Protein AF-A0A812VID6-F1 (afdb_monomer_lite)

InterPro domains:
  IPR003421 Opine dehydrogenase [PF02317] (109-225)
  IPR008927 6-phosphogluconate dehydrogenase-like, C-terminal domain superfamily [SSF48179] (113-225)
  IPR013328 6-phosphogluconate dehydrogenase, domain 2 [G3DSA:1.10.1040.10] (119-240)
  IPR051729 Opine/Lysopine Dehydrogenase [PTHR38015] (5-231)

Foldseek 3Di:
DDDLLRVLLVCLVPDQQQPDEEEDAADEAPSVVSQCVRNNQQGWYKHKLHHQFDKDDPDPPPDIDGPAGDQAIEMETDNDDPVCCVPPVQVVQDPPVPVHHRHHYHYQQHCLCRHLVLPPVQLVCLQVCVLCVPPPLDADAPVSDGDFASQAQQDVSSQVSSQVVQVVSLVVLVVCCVVPVRPSSVVHDGPLVVLCVRQVVQQPDSPTSSSSRNSRPVRGPHTQQWDQDPRHIDHDQPPSPRDDDDDD

Radius of gyration: 19.82 Å; chains: 1; bounding box: 51×41×46 Å

Sequence (248 aa):
MLSPQEVFENLRPYLDPQKTCIGTIFAQGLVHLLAQRTFGPSVRFFALRNIPWLCRVVKVGVESEIVGAKSSIGVMTMNITEEWVKRELEPLFLVKKMGKHEPVIELLPDFCPIVFNPANQIIHPARYWAMFRNWNGQPLSKDLEPPEWLYRDMDETAGQVLEVLDEELQHLKNAYFQATGAQGCDHVIPLASRLLEQYGDQIADKSTMAKMVGTNKAYSMARTPVLRSPQGAALLKCDLCGAVAVDL

Secondary structure (DSSP, 8-state):
---HHHHHHHHGGG--TTTSEEEEES--TTHHHHHHHHH-TT-EEEEESS-SEEEEEEETTTEEEEEEE-SEEEEEEES--HHHIIIIIGGGG--TTTSS--PEEEE-SSSHHHHT-TTHHHHHHHHHHHHHTT--SSPBPGGGPPPSBSSTT--HHHHHHHHHHHHHHHHHHHHHHHHH--GGGGG---HHHHHHHHHGGGBS--SSHHHHHHTBGGGTTPBP-EEEETTEEEE--BTTTTB-----

Organism: Symbiodinium pilosum (NCBI:txid2952)

pLDDT: mean 86.67, std 14.63, range [23.27, 98.19]

Structure (mmCIF, N/CA/C/O backbone):
data_AF-A0A812VID6-F1
#
_entry.id   AF-A0A812VID6-F1
#
loop_
_atom_site.group_PDB
_atom_site.id
_atom_site.type_symbol
_atom_site.label_atom_id
_atom_site.label_alt_id
_atom_site.label_comp_id
_atom_site.label_asym_id
_atom_site.label_entity_id
_atom_site.label_seq_id
_atom_site.pdbx_PDB_ins_code
_atom_site.Cartn_x
_atom_site.Cartn_y
_atom_site.Cartn_z
_atom_site.occupancy
_atom_site.B_iso_or_equiv
_atom_site.auth_seq_id
_atom_site.auth_comp_id
_atom_site.auth_asym_id
_atom_site.auth_atom_id
_atom_site.pdbx_PDB_model_num
ATOM 1 N N . MET A 1 1 ? 7.785 -16.840 6.674 1.00 60.53 1 MET A N 1
ATOM 2 C CA . MET A 1 1 ? 6.979 -15.699 7.152 1.00 60.53 1 MET A CA 1
ATOM 3 C C . MET A 1 1 ? 5.532 -16.154 7.155 1.00 60.53 1 MET A C 1
ATOM 5 O O . MET A 1 1 ? 5.149 -16.795 6.184 1.00 60.53 1 MET A O 1
ATOM 9 N N . LEU A 1 2 ? 4.796 -15.913 8.240 1.00 78.88 2 LEU A N 1
ATOM 10 C CA . LEU A 1 2 ? 3.369 -16.237 8.321 1.00 78.88 2 LEU A CA 1
ATOM 11 C C . LEU A 1 2 ? 2.567 -15.234 7.482 1.00 78.88 2 LEU A C 1
ATOM 13 O O . LEU A 1 2 ? 2.906 -14.049 7.444 1.00 78.88 2 LEU A O 1
ATOM 17 N N . SER A 1 3 ? 1.513 -15.700 6.826 1.00 86.44 3 SER A N 1
ATOM 18 C CA . SER A 1 3 ? 0.508 -14.858 6.180 1.00 86.44 3 SER A CA 1
ATOM 19 C C . SER A 1 3 ? -0.284 -14.047 7.219 1.00 86.44 3 SER A C 1
ATOM 21 O O . SER A 1 3 ? -0.369 -14.448 8.383 1.00 86.44 3 SER A O 1
ATOM 23 N N . PRO A 1 4 ? -0.929 -12.927 6.829 1.00 88.44 4 PRO A N 1
ATOM 24 C CA . PRO A 1 4 ? -1.813 -12.190 7.733 1.00 88.44 4 PRO A CA 1
ATOM 25 C C . PRO A 1 4 ? -2.908 -13.062 8.364 1.00 88.44 4 PRO A C 1
ATOM 27 O O . PRO A 1 4 ? -3.250 -12.859 9.526 1.00 88.44 4 PRO A O 1
ATOM 30 N N . GLN A 1 5 ? -3.423 -14.052 7.624 1.00 91.81 5 GLN A N 1
ATOM 31 C CA . GLN A 1 5 ? -4.418 -14.999 8.129 1.00 91.81 5 GLN A CA 1
ATOM 32 C C . GLN A 1 5 ? -3.847 -15.855 9.259 1.00 91.81 5 GLN A C 1
ATOM 34 O O . GLN A 1 5 ? -4.415 -15.862 10.347 1.00 91.81 5 GLN A O 1
ATOM 39 N N . GLU A 1 6 ? -2.699 -16.496 9.037 1.00 94.94 6 GLU A N 1
ATOM 40 C CA . GLU A 1 6 ? -2.048 -17.324 10.060 1.00 94.94 6 GLU A CA 1
ATOM 41 C C . GLU A 1 6 ? -1.679 -16.498 11.299 1.00 94.94 6 GLU A C 1
ATOM 43 O O . GLU A 1 6 ? -1.833 -16.961 12.427 1.00 94.94 6 GLU A O 1
ATOM 48 N N . VAL A 1 7 ? -1.224 -15.251 11.119 1.00 94.75 7 VAL A N 1
ATOM 49 C CA . VAL A 1 7 ? -0.950 -14.347 12.248 1.00 94.75 7 VAL A CA 1
ATOM 50 C C . VAL A 1 7 ? -2.227 -14.069 13.042 1.00 94.75 7 VAL A C 1
ATOM 52 O O . VAL A 1 7 ? -2.213 -14.173 14.267 1.00 94.75 7 VAL A O 1
ATOM 55 N N . PHE A 1 8 ? -3.335 -13.733 12.379 1.00 95.12 8 PHE A N 1
ATOM 56 C CA . PHE A 1 8 ? -4.594 -13.438 13.065 1.00 95.12 8 PHE A CA 1
ATOM 57 C C . PHE A 1 8 ? -5.165 -14.666 13.778 1.00 95.12 8 PHE A C 1
ATOM 59 O O . PHE A 1 8 ? -5.595 -14.558 14.927 1.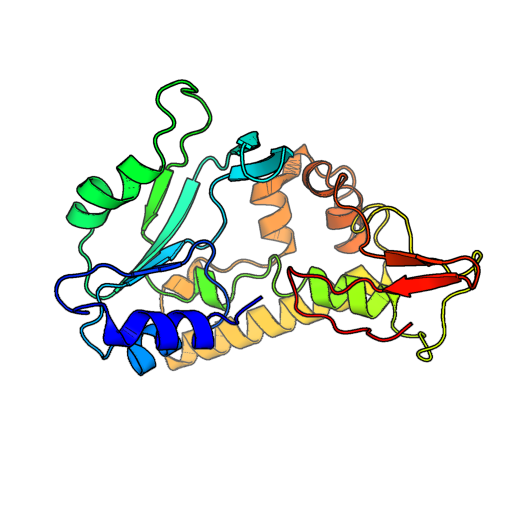00 95.12 8 PHE A O 1
ATOM 66 N N . GLU A 1 9 ? -5.133 -15.831 13.133 1.00 95.56 9 GLU A N 1
ATOM 67 C CA . GLU A 1 9 ? -5.576 -17.100 13.716 1.00 95.56 9 GLU A CA 1
ATOM 68 C C . GLU A 1 9 ? -4.727 -17.488 14.931 1.00 95.56 9 GLU A C 1
ATOM 70 O O . GLU A 1 9 ? -5.281 -17.901 15.946 1.00 95.56 9 GLU A O 1
ATOM 75 N N . ASN A 1 10 ? -3.411 -17.256 14.885 1.00 96.50 10 ASN A N 1
ATOM 76 C CA . ASN A 1 10 ? -2.520 -17.492 16.023 1.00 96.50 10 ASN A CA 1
ATOM 77 C C . ASN A 1 10 ? -2.738 -16.501 17.174 1.00 96.50 10 ASN A C 1
ATOM 79 O O . ASN A 1 10 ? -2.562 -16.866 18.332 1.00 96.50 10 ASN A O 1
ATOM 83 N N . LEU A 1 11 ? -3.125 -15.253 16.891 1.00 95.19 11 LEU A N 1
ATOM 84 C CA . LEU A 1 11 ? -3.448 -14.264 17.927 1.00 95.19 11 LEU A CA 1
ATOM 85 C C . LEU A 1 11 ? -4.810 -14.530 18.582 1.00 95.19 11 LEU A C 1
ATOM 87 O O . LEU A 1 11 ? -4.999 -14.242 19.766 1.00 95.19 11 LEU A O 1
ATOM 91 N N . ARG A 1 12 ? -5.770 -15.071 17.826 1.00 95.00 12 ARG A N 1
ATOM 92 C CA . ARG A 1 12 ? -7.178 -15.200 18.227 1.00 95.00 12 ARG A CA 1
ATOM 93 C C . ARG A 1 12 ? -7.426 -15.862 19.591 1.00 95.00 12 ARG A C 1
ATOM 95 O O . ARG A 1 12 ? -8.311 -15.356 20.290 1.00 95.00 12 ARG A O 1
ATOM 102 N N . PRO A 1 13 ? -6.723 -16.935 20.002 1.00 96.31 13 PRO A N 1
ATOM 103 C CA . PRO A 1 13 ? -6.955 -17.581 21.295 1.00 96.31 13 PRO A CA 1
ATOM 104 C C . PRO A 1 13 ? -6.537 -16.730 22.500 1.00 96.31 13 PRO A C 1
ATOM 106 O O . PRO A 1 13 ? -6.980 -17.002 23.612 1.00 96.31 13 PRO A O 1
ATOM 109 N N . TYR A 1 14 ? -5.691 -15.717 22.296 1.00 95.94 14 TYR A N 1
ATOM 110 C CA . TYR A 1 14 ? -5.041 -14.965 23.375 1.00 95.94 14 TYR A CA 1
ATOM 111 C C . TYR A 1 14 ? -5.629 -13.571 23.606 1.00 95.94 14 TYR A C 1
ATOM 113 O O . TYR A 1 14 ? -5.221 -12.886 24.543 1.00 95.94 14 TYR A O 1
ATOM 121 N N . LEU A 1 15 ? -6.561 -13.133 22.759 1.00 93.56 15 LEU A N 1
ATOM 122 C CA . LEU A 1 15 ? -7.100 -11.776 22.775 1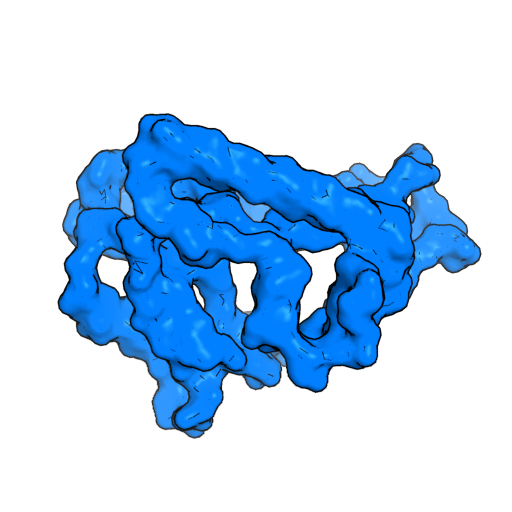.00 93.56 15 LEU A CA 1
ATOM 123 C C . LEU A 1 15 ? -8.614 -11.783 23.003 1.00 93.56 15 LEU A C 1
ATOM 125 O O . LEU A 1 15 ? -9.327 -12.649 22.495 1.00 93.56 15 LEU A O 1
ATOM 129 N N . ASP A 1 16 ? -9.104 -10.770 23.718 1.00 92.19 16 ASP A N 1
ATOM 130 C CA . ASP A 1 16 ? -10.525 -10.424 23.800 1.00 92.19 16 ASP A CA 1
ATOM 131 C C . ASP A 1 16 ? -10.810 -9.338 22.745 1.00 92.19 16 ASP A C 1
ATOM 133 O O . ASP A 1 16 ? -10.427 -8.185 22.958 1.00 92.19 16 ASP A O 1
ATOM 137 N N . PRO A 1 17 ? -11.475 -9.649 21.614 1.00 85.62 17 PRO A N 1
ATOM 138 C CA . PRO A 1 17 ? -11.677 -8.696 20.517 1.00 85.62 17 PRO A CA 1
ATOM 139 C C . PRO A 1 17 ? -12.488 -7.444 20.875 1.00 85.62 17 PRO A C 1
ATOM 141 O O . PRO A 1 17 ? -12.485 -6.479 20.110 1.00 85.62 17 PRO A O 1
ATOM 144 N N . GLN A 1 18 ? -13.201 -7.450 22.009 1.00 85.12 18 GLN A N 1
ATOM 145 C CA . GLN A 1 18 ? -13.970 -6.295 22.485 1.00 85.12 18 GLN A CA 1
ATOM 146 C C . GLN A 1 18 ? -13.123 -5.353 23.351 1.00 85.12 18 GLN A C 1
ATOM 148 O O . GLN A 1 18 ? -13.404 -4.154 23.441 1.00 85.12 18 GLN A O 1
ATOM 153 N N . LYS A 1 19 ? -12.065 -5.877 23.979 1.00 90.19 19 LYS A N 1
ATOM 154 C CA . LYS A 1 19 ? -11.168 -5.105 24.854 1.00 90.19 19 LYS A CA 1
ATOM 155 C C . LYS A 1 19 ? -9.842 -4.769 24.189 1.00 90.19 19 LYS A C 1
ATOM 157 O O . LYS A 1 19 ? -9.262 -3.728 24.489 1.00 90.19 19 LYS A O 1
ATOM 162 N N . THR A 1 20 ? -9.378 -5.620 23.284 1.00 93.75 20 THR A N 1
ATOM 163 C CA . THR A 1 20 ? -8.113 -5.465 22.578 1.00 93.75 20 THR A CA 1
ATOM 164 C C . THR A 1 20 ? -8.340 -4.820 21.220 1.00 93.75 20 THR A C 1
ATOM 166 O O . THR A 1 20 ? -9.138 -5.293 20.415 1.00 93.75 20 THR A O 1
ATOM 169 N N . CYS A 1 21 ? -7.595 -3.749 20.959 1.00 95.12 21 CYS A N 1
ATOM 170 C CA . CYS A 1 21 ? -7.496 -3.165 19.633 1.00 95.12 21 CYS A CA 1
ATOM 171 C C . CYS A 1 21 ? -6.454 -3.927 18.802 1.00 95.12 21 CYS A C 1
ATOM 173 O O . CYS A 1 21 ? -5.342 -4.165 19.275 1.00 95.12 21 CYS A O 1
ATOM 175 N N . ILE A 1 22 ? -6.815 -4.307 17.579 1.00 94.94 22 ILE A N 1
ATOM 176 C CA . ILE A 1 22 ? -5.962 -5.050 16.646 1.00 94.94 22 ILE A CA 1
ATOM 177 C C . ILE A 1 22 ? -5.634 -4.138 15.466 1.00 94.94 22 ILE A C 1
ATOM 179 O O . ILE A 1 22 ? -6.501 -3.430 14.961 1.00 94.94 22 ILE A O 1
ATOM 183 N N . GLY A 1 23 ? -4.380 -4.141 15.024 1.00 94.06 23 GLY A N 1
ATOM 184 C CA . GLY A 1 23 ? -3.905 -3.217 14.003 1.00 94.06 23 GLY A CA 1
ATOM 185 C C . GLY A 1 23 ? -3.042 -3.869 12.941 1.00 94.06 23 GLY A C 1
ATOM 186 O O . GLY A 1 23 ? -2.320 -4.823 13.229 1.00 94.06 23 GLY A O 1
ATOM 187 N N . THR A 1 24 ? -3.061 -3.317 11.728 1.00 93.56 24 THR A N 1
ATOM 188 C CA . THR A 1 24 ? -2.129 -3.703 10.655 1.00 93.56 24 THR A CA 1
ATOM 189 C C . THR A 1 24 ? -1.372 -2.506 10.104 1.00 93.56 24 THR A C 1
ATOM 191 O O . THR A 1 24 ? -1.975 -1.480 9.774 1.00 93.56 24 THR A O 1
ATOM 194 N N . ILE A 1 25 ? -0.054 -2.669 9.957 1.00 91.25 25 ILE A N 1
ATOM 195 C CA . ILE A 1 25 ? 0.859 -1.668 9.404 1.00 91.25 25 ILE A CA 1
ATOM 196 C C . ILE A 1 25 ? 1.796 -2.371 8.413 1.00 91.25 25 ILE A C 1
ATOM 198 O O . ILE A 1 25 ? 2.657 -3.143 8.816 1.00 91.25 25 ILE A O 1
ATOM 202 N N . PHE A 1 26 ? 1.696 -2.146 7.111 1.00 87.88 26 PHE A N 1
ATOM 203 C CA . PHE A 1 26 ? 0.610 -1.480 6.385 1.00 87.88 26 PHE A CA 1
ATOM 204 C C . PHE A 1 26 ? -0.561 -2.449 6.138 1.00 87.88 26 PHE A C 1
ATOM 206 O O . PHE A 1 26 ? -0.433 -3.660 6.312 1.00 87.88 26 PHE A O 1
ATOM 213 N N . ALA A 1 27 ? -1.702 -1.918 5.710 1.00 89.50 27 ALA A N 1
ATOM 214 C CA . ALA A 1 27 ? -2.857 -2.686 5.276 1.00 89.50 27 ALA A CA 1
ATOM 215 C C . ALA A 1 27 ? -2.870 -2.827 3.751 1.00 89.50 27 ALA A C 1
ATOM 217 O O . ALA A 1 27 ? -2.630 -1.866 3.023 1.00 89.50 27 ALA A O 1
ATOM 218 N N . GLN A 1 28 ? -3.171 -4.030 3.273 1.00 83.44 28 GLN A N 1
ATOM 219 C CA . GLN A 1 28 ? -3.372 -4.324 1.858 1.00 83.44 28 GLN A CA 1
ATOM 220 C C . GLN A 1 28 ? -4.459 -5.375 1.681 1.00 83.44 28 GLN A C 1
ATOM 222 O O . GLN A 1 28 ? -4.726 -6.182 2.577 1.00 83.44 28 GLN A O 1
ATOM 227 N N . GLY A 1 29 ? -5.071 -5.358 0.497 1.00 83.31 29 GLY A N 1
ATOM 228 C CA . GLY A 1 29 ? -6.167 -6.257 0.166 1.00 83.31 29 GLY A CA 1
ATOM 229 C C . GLY A 1 29 ? -7.343 -6.084 1.127 1.00 83.31 29 GLY A C 1
ATOM 230 O O . GLY A 1 29 ? -7.617 -4.994 1.626 1.00 83.31 29 GLY A O 1
ATOM 231 N N . LEU A 1 30 ? -8.035 -7.181 1.416 1.00 91.12 30 LEU A N 1
ATOM 232 C CA . LEU A 1 30 ? -9.262 -7.191 2.217 1.00 91.12 30 LEU A CA 1
ATOM 233 C C . LEU A 1 30 ? -9.001 -7.579 3.682 1.00 91.12 30 LEU A C 1
ATOM 235 O O . LEU A 1 30 ? -9.778 -8.317 4.287 1.00 91.12 30 LEU A O 1
ATOM 239 N N . VAL A 1 31 ? -7.901 -7.090 4.269 1.00 92.19 31 VAL A N 1
ATOM 240 C CA . VAL A 1 31 ? -7.452 -7.479 5.625 1.00 92.19 31 VAL A CA 1
ATOM 241 C C . VAL A 1 31 ? -8.491 -7.224 6.723 1.00 92.19 31 VAL A C 1
ATOM 243 O O . VAL A 1 31 ? -8.497 -7.874 7.761 1.00 92.19 31 VAL A O 1
ATOM 246 N N . HIS A 1 32 ? -9.422 -6.314 6.480 1.00 94.19 32 HIS A N 1
ATOM 247 C CA . HIS A 1 32 ? -10.518 -6.005 7.384 1.00 94.19 32 HIS A CA 1
ATOM 248 C C . HIS A 1 32 ? -11.624 -7.046 7.399 1.00 94.19 32 HIS A C 1
ATOM 250 O O . HIS A 1 32 ? -12.140 -7.375 8.463 1.00 94.19 32 HIS A O 1
ATOM 256 N N . LEU A 1 33 ? -11.931 -7.630 6.238 1.00 95.62 33 LEU A N 1
ATOM 257 C CA . LEU A 1 33 ? -12.814 -8.787 6.163 1.00 95.62 33 LEU A CA 1
ATOM 258 C C . LEU A 1 33 ? -12.165 -9.980 6.860 1.00 95.62 33 LEU A C 1
ATOM 260 O O . LEU A 1 33 ? -12.844 -10.729 7.556 1.00 95.62 33 LEU A O 1
ATOM 264 N N . LEU A 1 34 ? -10.845 -10.132 6.714 1.00 95.75 34 LEU A N 1
ATOM 265 C CA . LEU A 1 34 ? -10.087 -11.135 7.454 1.00 95.75 34 LEU A CA 1
ATOM 266 C C . LEU A 1 34 ? -10.172 -10.884 8.971 1.00 95.75 34 LEU A C 1
ATOM 268 O O . LEU A 1 34 ? -10.502 -11.804 9.712 1.00 95.75 34 LEU A O 1
ATOM 272 N N . ALA A 1 35 ? -9.988 -9.641 9.432 1.00 95.88 35 ALA A N 1
ATOM 273 C CA . ALA A 1 35 ? -10.150 -9.282 10.842 1.00 95.88 35 ALA A CA 1
ATOM 274 C C . ALA A 1 35 ? -11.560 -9.615 11.364 1.00 95.88 35 ALA A C 1
ATOM 276 O O . ALA A 1 35 ? -11.690 -10.247 12.412 1.00 95.88 35 ALA A O 1
ATOM 277 N N . GLN A 1 36 ? -12.615 -9.259 10.620 1.00 95.62 36 GLN A N 1
ATOM 278 C CA . GLN A 1 36 ? -13.999 -9.598 10.980 1.00 95.62 36 GLN A CA 1
ATOM 279 C C . GLN A 1 36 ? -14.236 -11.107 11.043 1.00 95.62 36 GLN A C 1
ATOM 281 O O . GLN A 1 36 ? -14.889 -11.583 11.969 1.00 95.62 36 GLN A O 1
ATOM 286 N N . ARG A 1 37 ? -13.711 -11.868 10.077 1.00 96.44 37 ARG A N 1
ATOM 287 C CA . ARG A 1 37 ? -13.872 -13.329 10.028 1.00 96.44 37 ARG A CA 1
ATOM 288 C C . ARG A 1 37 ? -13.162 -14.023 11.185 1.00 96.44 37 ARG A C 1
ATOM 290 O O . ARG A 1 37 ? -13.722 -14.953 11.755 1.00 96.44 37 ARG A O 1
ATOM 297 N N . THR A 1 38 ? -11.965 -13.568 11.549 1.00 96.38 38 THR A N 1
ATOM 298 C CA . THR A 1 38 ? -11.168 -14.208 12.602 1.00 96.38 38 THR A CA 1
ATOM 299 C C . THR A 1 38 ? -11.610 -13.789 14.006 1.00 96.38 38 THR A C 1
ATOM 301 O O . THR A 1 38 ? -11.756 -14.631 14.895 1.00 96.38 38 THR A O 1
ATOM 304 N N . PHE A 1 39 ? -11.839 -12.494 14.231 1.00 96.12 39 PHE A N 1
ATOM 305 C CA . PHE A 1 39 ? -12.091 -11.936 15.566 1.00 96.12 39 PHE A CA 1
ATOM 306 C C . PHE A 1 39 ? -13.568 -11.622 15.843 1.00 96.12 39 PHE A C 1
ATOM 308 O O . PHE A 1 39 ? -13.930 -11.365 16.991 1.00 96.12 39 PHE A O 1
ATOM 315 N N . GLY A 1 40 ? -14.429 -11.698 14.828 1.00 95.00 40 GLY A N 1
ATOM 316 C CA . GLY A 1 40 ? -15.858 -11.418 14.926 1.00 95.00 40 GLY A CA 1
ATOM 317 C C . GLY A 1 40 ? -16.232 -9.973 14.559 1.00 95.00 40 GLY A C 1
ATOM 318 O O . GLY A 1 40 ? -15.369 -9.105 14.411 1.00 95.00 40 GLY A O 1
ATOM 319 N N . PRO A 1 41 ? -17.539 -9.682 14.428 1.00 93.81 41 PRO A N 1
ATOM 320 C CA . PRO A 1 41 ? -18.034 -8.396 13.924 1.00 93.81 41 PRO A CA 1
ATOM 321 C C . PRO A 1 41 ? -17.762 -7.211 14.864 1.00 93.81 41 PRO A C 1
ATOM 323 O O . PRO A 1 41 ? -17.700 -6.070 14.410 1.00 93.81 41 PRO A O 1
ATOM 326 N N . SER A 1 42 ? -17.569 -7.468 16.161 1.00 92.88 42 SER A N 1
ATOM 327 C CA . SER A 1 42 ? -17.282 -6.446 17.174 1.00 92.88 42 SER A CA 1
ATOM 328 C C . SER A 1 42 ? -15.791 -6.136 17.332 1.00 92.88 42 SER A C 1
ATOM 330 O O . SER A 1 42 ? -15.421 -5.459 18.289 1.00 92.88 42 SER A O 1
ATOM 332 N N . VAL A 1 43 ? -14.923 -6.661 16.457 1.00 95.88 43 VAL A N 1
ATOM 333 C CA . VAL A 1 43 ? -13.479 -6.423 16.551 1.00 95.88 43 VAL A CA 1
ATOM 334 C C . VAL A 1 43 ? -13.175 -4.931 16.475 1.00 95.88 43 VAL A C 1
ATOM 336 O O . VAL A 1 43 ? -13.636 -4.232 15.571 1.00 95.88 43 VAL A O 1
ATOM 339 N N . ARG A 1 44 ? -12.382 -4.444 17.427 1.00 96.44 44 ARG A N 1
ATOM 340 C CA . ARG A 1 44 ? -11.804 -3.100 17.395 1.00 96.44 44 ARG A CA 1
ATOM 341 C C . ARG A 1 44 ? -10.564 -3.148 16.514 1.00 96.44 44 ARG A C 1
ATOM 343 O O . ARG A 1 44 ? -9.556 -3.723 16.921 1.00 96.44 44 ARG A O 1
ATOM 350 N N . PHE A 1 45 ? -10.650 -2.606 15.303 1.00 96.50 45 PHE A N 1
ATOM 351 C CA . PHE A 1 45 ? -9.612 -2.780 14.288 1.00 96.50 45 PHE A CA 1
ATOM 352 C C . PHE A 1 45 ? -9.161 -1.461 13.659 1.00 96.50 45 PHE A C 1
ATOM 354 O O . PHE A 1 45 ? -10.001 -0.634 13.315 1.00 96.50 45 PHE A O 1
ATOM 361 N N . PHE A 1 46 ? -7.856 -1.281 13.447 1.00 96.81 46 PHE A N 1
ATOM 362 C CA . PHE A 1 46 ? -7.322 -0.183 12.636 1.00 96.81 46 PHE A CA 1
ATOM 363 C C . PHE A 1 46 ? -6.382 -0.681 11.538 1.00 96.81 46 PHE A C 1
ATOM 365 O O . PHE A 1 46 ? -5.666 -1.672 11.683 1.00 96.81 46 PHE A O 1
ATOM 372 N N . ALA A 1 47 ? -6.350 0.048 10.429 1.00 95.56 47 ALA A N 1
ATOM 373 C CA . ALA A 1 47 ? -5.537 -0.284 9.270 1.00 95.56 47 ALA A CA 1
ATOM 374 C C . ALA A 1 47 ? -4.849 0.971 8.739 1.00 95.56 47 AL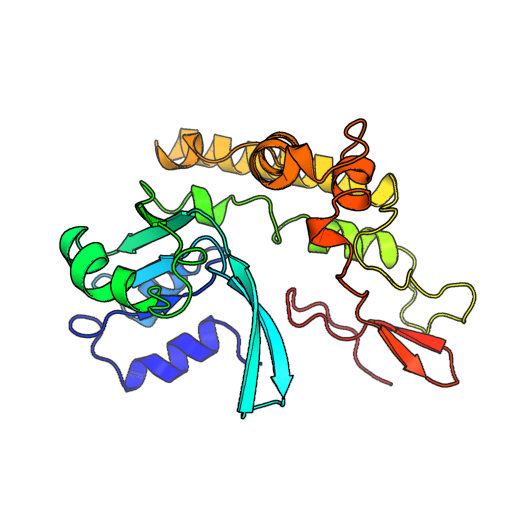A A C 1
ATOM 376 O O . ALA A 1 47 ? -5.518 1.882 8.252 1.00 95.56 47 ALA A O 1
ATOM 377 N N . LEU A 1 48 ? -3.514 1.016 8.809 1.00 94.00 48 LEU A N 1
ATOM 378 C CA . LEU A 1 48 ? -2.749 2.090 8.175 1.00 94.00 48 LEU A CA 1
ATOM 379 C C . LEU A 1 48 ? -2.574 1.805 6.689 1.00 94.00 48 LEU A C 1
ATOM 381 O O . LEU A 1 48 ? -2.079 0.742 6.316 1.00 94.00 48 LEU A O 1
ATOM 385 N N . ARG A 1 49 ? -2.892 2.780 5.836 1.00 90.44 49 ARG A N 1
ATOM 386 C CA . ARG A 1 49 ? -2.755 2.655 4.376 1.00 90.44 49 ARG A CA 1
ATOM 387 C C . ARG A 1 49 ? -1.325 2.315 3.946 1.00 90.44 49 ARG A C 1
ATOM 389 O O . ARG A 1 49 ? -1.136 1.562 3.002 1.00 90.44 49 ARG A O 1
ATOM 396 N N . ASN A 1 50 ? -0.322 2.877 4.622 1.00 86.94 50 ASN A N 1
ATOM 397 C CA . ASN A 1 50 ? 1.098 2.728 4.295 1.00 86.94 50 ASN A CA 1
ATOM 398 C C . ASN A 1 50 ? 1.951 2.612 5.568 1.00 86.94 50 ASN A C 1
ATOM 400 O O . ASN A 1 50 ? 1.495 2.936 6.662 1.00 86.94 50 ASN A O 1
ATOM 404 N N . ILE A 1 51 ? 3.220 2.219 5.414 1.00 88.25 51 ILE A N 1
ATOM 405 C CA . ILE A 1 51 ? 4.201 2.302 6.505 1.00 88.25 51 ILE A CA 1
ATOM 406 C C . ILE A 1 51 ? 4.509 3.765 6.859 1.00 88.25 51 ILE A C 1
ATOM 408 O O . ILE A 1 51 ? 4.629 4.587 5.937 1.00 88.25 51 ILE A O 1
ATOM 412 N N . PRO A 1 52 ? 4.695 4.091 8.148 1.00 85.12 52 PRO A N 1
ATOM 413 C CA . PRO A 1 52 ? 4.965 5.458 8.582 1.00 85.12 52 PRO A CA 1
ATOM 414 C C . PRO A 1 52 ? 6.330 5.989 8.181 1.00 85.12 52 PRO A C 1
ATOM 416 O O . PRO A 1 52 ? 6.463 7.133 7.739 1.00 85.12 52 PRO A O 1
ATOM 419 N N . TRP A 1 53 ? 7.324 5.113 8.235 1.00 84.69 53 TRP A N 1
ATOM 420 C CA . TRP A 1 53 ? 8.705 5.432 7.931 1.00 84.69 53 TRP A CA 1
ATOM 421 C C . TRP A 1 53 ? 9.255 4.444 6.921 1.00 84.69 53 TRP A C 1
ATOM 423 O O . TRP A 1 53 ? 8.930 3.256 6.948 1.00 84.69 53 TRP A O 1
ATOM 433 N N . LEU A 1 54 ? 10.109 4.945 6.037 1.00 79.00 54 LEU A N 1
ATOM 434 C CA . LEU A 1 54 ? 11.064 4.095 5.355 1.00 79.00 54 LEU A CA 1
ATOM 435 C C . LEU A 1 54 ? 12.212 3.853 6.332 1.00 79.00 54 LEU A C 1
ATOM 437 O O . LEU A 1 54 ? 12.919 4.793 6.688 1.00 79.00 54 LEU A O 1
ATOM 441 N N . CYS A 1 55 ? 12.382 2.607 6.761 1.00 82.75 55 CYS A N 1
ATOM 442 C CA . CYS A 1 55 ? 13.447 2.217 7.677 1.00 82.75 55 CYS A CA 1
ATOM 443 C C . CYS A 1 55 ? 14.424 1.260 7.000 1.00 82.75 55 CYS A C 1
ATOM 445 O O . CYS A 1 55 ? 14.045 0.490 6.115 1.00 82.75 55 CYS A O 1
ATOM 447 N N . ARG A 1 56 ? 15.670 1.257 7.469 1.00 79.88 56 ARG A N 1
ATOM 448 C CA . ARG A 1 56 ? 16.678 0.264 7.100 1.00 79.88 56 ARG A CA 1
ATOM 449 C C . ARG A 1 56 ? 17.215 -0.411 8.352 1.00 79.88 56 ARG A C 1
ATOM 451 O O . ARG A 1 56 ? 17.540 0.254 9.331 1.00 79.88 56 ARG A O 1
ATOM 458 N N . VAL A 1 57 ? 17.341 -1.733 8.311 1.00 85.94 57 VAL A N 1
ATOM 459 C CA . VAL A 1 57 ? 18.047 -2.476 9.359 1.00 85.94 57 VAL A CA 1
ATOM 460 C C . VAL A 1 57 ? 19.539 -2.170 9.246 1.00 85.94 57 VAL A C 1
ATOM 462 O O . VAL A 1 57 ? 20.134 -2.396 8.193 1.00 85.94 57 VAL A O 1
ATOM 465 N N . VAL A 1 58 ? 20.132 -1.662 10.326 1.00 88.38 58 VAL A N 1
ATOM 466 C CA . VAL A 1 58 ? 21.585 -1.459 10.443 1.00 88.38 58 VAL A CA 1
ATOM 467 C C . VAL A 1 58 ? 22.209 -2.709 11.055 1.00 88.38 58 VAL A C 1
ATOM 469 O O . VAL A 1 58 ? 23.164 -3.265 10.515 1.00 88.38 58 VAL A O 1
ATOM 472 N N . LYS A 1 59 ? 21.607 -3.210 12.142 1.00 90.50 59 LYS A N 1
ATOM 473 C CA . LYS A 1 59 ? 21.999 -4.450 12.813 1.00 90.50 59 LYS A CA 1
ATOM 474 C C . LYS A 1 59 ? 20.761 -5.202 13.294 1.00 90.50 59 LYS A C 1
ATOM 476 O O . LYS A 1 59 ? 19.993 -4.692 14.108 1.00 90.50 59 LYS A O 1
ATOM 481 N N . VAL A 1 60 ? 20.576 -6.428 12.804 1.00 90.62 60 VAL A N 1
ATOM 482 C CA . VAL A 1 60 ? 19.412 -7.273 13.126 1.00 90.62 60 VAL A CA 1
ATOM 483 C C . VAL A 1 60 ? 19.246 -7.410 14.643 1.00 90.62 60 VAL A C 1
ATOM 485 O O . VAL A 1 60 ? 20.195 -7.757 15.343 1.00 90.62 60 VAL A O 1
ATOM 488 N N . GLY A 1 61 ? 18.041 -7.114 15.139 1.00 92.12 61 GLY A N 1
ATOM 489 C CA . GLY A 1 61 ? 17.688 -7.204 16.561 1.00 92.12 61 GLY A CA 1
ATOM 490 C C . GLY A 1 61 ? 18.307 -6.131 17.464 1.00 92.12 61 GLY A C 1
ATOM 491 O O . GLY A 1 61 ? 18.104 -6.189 18.672 1.00 92.12 61 GLY A O 1
ATOM 492 N N . VAL A 1 62 ? 19.059 -5.173 16.909 1.00 94.25 62 VAL A N 1
ATOM 493 C CA . VAL A 1 62 ? 19.786 -4.161 17.694 1.00 94.25 62 VAL A CA 1
ATOM 494 C C . VAL A 1 62 ? 19.507 -2.743 17.212 1.00 94.25 62 VAL A C 1
ATOM 496 O O . VAL A 1 62 ? 19.256 -1.868 18.033 1.00 94.25 62 VAL A O 1
ATOM 499 N N . GLU A 1 63 ? 19.561 -2.495 15.902 1.00 92.25 63 GLU A N 1
ATOM 500 C CA . GLU A 1 63 ? 19.558 -1.135 15.365 1.00 92.25 63 GLU A CA 1
ATOM 501 C C . GLU A 1 63 ? 18.870 -1.040 13.999 1.00 92.25 63 GLU A C 1
ATOM 503 O O . GLU A 1 63 ? 19.121 -1.831 13.081 1.00 92.25 63 GLU A O 1
ATOM 508 N N . SER A 1 64 ? 18.042 -0.006 13.854 1.00 88.69 64 SER A N 1
ATOM 509 C CA . SER A 1 64 ? 17.419 0.402 12.599 1.00 88.69 64 SER A CA 1
ATOM 510 C C . SER A 1 64 ? 17.462 1.917 12.444 1.00 88.69 64 SER A C 1
ATOM 512 O O . SER A 1 64 ? 17.300 2.651 13.416 1.00 88.69 64 SER A O 1
ATOM 514 N N . GLU A 1 65 ? 17.604 2.370 11.209 1.00 85.38 65 GLU A N 1
ATOM 515 C CA . GLU A 1 65 ? 17.676 3.774 10.822 1.00 85.38 65 GLU A CA 1
ATOM 516 C C . GLU A 1 65 ? 16.380 4.191 10.116 1.00 85.38 65 GLU A C 1
ATOM 518 O O . GLU A 1 65 ? 15.916 3.485 9.218 1.00 85.38 65 GLU A O 1
ATOM 523 N N . ILE A 1 66 ? 15.808 5.340 10.492 1.00 83.06 66 ILE A N 1
ATOM 524 C CA . ILE A 1 66 ? 14.722 5.982 9.738 1.00 83.06 66 ILE A CA 1
ATOM 525 C C . ILE A 1 66 ? 15.358 6.772 8.591 1.00 83.06 66 ILE A C 1
ATOM 527 O O . ILE A 1 66 ? 16.021 7.778 8.818 1.00 83.06 66 ILE A O 1
ATOM 531 N N . VAL A 1 67 ? 15.137 6.312 7.361 1.00 77.50 67 VAL A N 1
ATOM 532 C CA . VAL A 1 67 ? 15.651 6.926 6.126 1.00 77.50 67 VAL A CA 1
ATOM 533 C C . VAL A 1 67 ? 14.758 8.083 5.677 1.00 77.50 67 VAL A C 1
ATOM 535 O O . VAL A 1 67 ? 15.231 9.059 5.101 1.00 77.50 67 VAL A O 1
ATOM 538 N N . GLY A 1 68 ? 13.455 7.986 5.937 1.00 72.94 68 GLY A N 1
ATOM 539 C CA . GLY A 1 68 ? 12.504 9.037 5.600 1.00 72.94 68 GLY A CA 1
ATOM 540 C C . GLY A 1 68 ? 11.147 8.823 6.254 1.00 72.94 68 GLY A C 1
ATOM 541 O O . GLY A 1 68 ? 10.748 7.691 6.536 1.00 72.94 68 GLY A O 1
ATOM 542 N N . ALA A 1 69 ? 10.431 9.920 6.478 1.00 76.06 69 ALA A N 1
ATOM 543 C CA . ALA A 1 69 ? 9.084 9.927 7.038 1.00 76.06 69 ALA A CA 1
ATOM 544 C C . ALA A 1 69 ? 8.066 10.432 6.017 1.00 76.06 69 ALA A C 1
ATOM 546 O O . ALA A 1 69 ? 8.398 11.228 5.137 1.00 76.06 69 ALA A O 1
ATOM 547 N N . LYS A 1 70 ? 6.821 9.972 6.146 1.00 78.94 70 LYS A N 1
ATOM 548 C CA . LYS A 1 70 ? 5.685 10.577 5.441 1.00 78.94 70 LYS A CA 1
ATOM 549 C C . LYS A 1 70 ? 5.146 11.748 6.258 1.00 78.94 70 LYS A C 1
ATOM 551 O O . LYS A 1 70 ? 5.150 11.681 7.482 1.00 78.94 70 LYS A O 1
ATOM 556 N N . SER A 1 71 ? 4.674 12.792 5.580 1.00 82.06 71 SER A N 1
ATOM 557 C CA . SER A 1 71 ? 3.989 13.920 6.223 1.00 82.06 71 SER A CA 1
ATOM 558 C C . SER A 1 71 ? 2.658 13.494 6.839 1.00 82.06 71 SER A C 1
ATOM 560 O O . SER A 1 71 ? 2.330 13.933 7.935 1.00 82.06 71 SER A O 1
ATOM 562 N N . SER A 1 72 ? 1.924 12.605 6.166 1.00 87.75 72 SER A N 1
ATOM 563 C CA . SER A 1 72 ? 0.685 12.027 6.677 1.00 87.75 72 SER A CA 1
ATOM 564 C C . SER A 1 72 ? 0.485 10.566 6.277 1.00 87.75 72 SER A C 1
ATOM 566 O O . SER A 1 72 ? 1.106 10.042 5.339 1.00 87.75 72 SER A O 1
ATOM 568 N N . ILE A 1 73 ? -0.374 9.875 7.029 1.00 89.69 73 ILE A N 1
ATOM 569 C CA . ILE A 1 73 ? -0.783 8.494 6.784 1.00 89.69 73 ILE A CA 1
ATOM 570 C C . ILE A 1 73 ? -2.273 8.358 7.061 1.00 89.69 73 ILE A C 1
ATOM 572 O O . ILE A 1 73 ? -2.735 8.579 8.176 1.00 89.69 73 ILE A O 1
ATOM 576 N N . GLY A 1 74 ? -2.994 7.880 6.053 1.00 92.81 74 GLY A N 1
ATOM 577 C CA . GLY A 1 74 ? -4.385 7.484 6.208 1.00 92.81 74 GLY A CA 1
ATOM 578 C C . GLY A 1 74 ? -4.536 6.259 7.113 1.00 92.81 74 GLY A C 1
ATOM 579 O O . GLY A 1 74 ? -3.864 5.245 6.892 1.00 92.81 74 GLY A O 1
ATOM 580 N N . VAL A 1 75 ? -5.446 6.331 8.078 1.00 96.00 75 VAL A N 1
ATOM 581 C CA . VAL A 1 75 ? -5.925 5.214 8.891 1.00 96.00 75 VAL A CA 1
ATOM 582 C C . VAL A 1 75 ? -7.413 5.010 8.655 1.00 96.00 75 VAL A C 1
ATOM 584 O O . VAL A 1 75 ? -8.196 5.951 8.667 1.00 96.00 75 VAL A O 1
ATOM 587 N N . MET A 1 76 ? -7.814 3.763 8.473 1.00 95.56 76 MET A N 1
ATOM 588 C CA . MET A 1 76 ? -9.212 3.366 8.587 1.00 95.56 76 MET A CA 1
ATOM 589 C C . MET A 1 76 ? -9.411 2.742 9.971 1.00 95.56 76 MET A C 1
ATOM 591 O O . MET A 1 76 ? -8.505 2.049 10.458 1.00 95.56 76 MET A O 1
ATOM 595 N N . THR A 1 77 ? -10.590 2.919 10.578 1.00 96.44 77 THR A N 1
ATOM 596 C CA . THR A 1 77 ? -10.999 2.216 11.807 1.00 96.44 77 THR A CA 1
ATOM 597 C C . THR A 1 77 ? -12.334 1.451 11.719 1.00 96.44 77 THR A C 1
ATOM 599 O O . THR A 1 77 ? -13.283 1.868 11.067 1.00 96.44 77 THR A O 1
ATOM 602 N N . MET A 1 78 ? -12.443 0.338 12.449 1.00 95.56 78 MET A N 1
ATOM 603 C CA . MET A 1 78 ? -13.705 -0.347 12.746 1.00 95.56 78 MET A CA 1
ATOM 604 C C . MET A 1 78 ? -13.909 -0.435 14.254 1.00 95.56 78 MET A C 1
ATOM 606 O O . MET A 1 78 ? -13.002 -0.852 14.976 1.00 95.56 78 MET A O 1
ATOM 610 N N . ASN A 1 79 ? -15.115 -0.107 14.726 1.00 95.25 79 ASN A N 1
ATOM 611 C CA . ASN A 1 79 ? -15.481 -0.146 16.148 1.00 95.25 79 ASN A CA 1
ATOM 612 C C . ASN A 1 79 ? -14.495 0.632 17.055 1.00 95.25 79 ASN A C 1
ATOM 614 O O . ASN A 1 79 ? -14.266 0.271 18.210 1.00 95.25 79 ASN A O 1
ATOM 618 N N . ILE A 1 80 ? -13.879 1.691 16.525 1.00 95.38 80 ILE A N 1
ATOM 619 C CA . ILE A 1 80 ? -12.936 2.576 17.218 1.00 95.38 80 ILE A CA 1
ATOM 620 C C . ILE A 1 80 ? -13.307 4.014 16.862 1.00 95.38 80 ILE A C 1
ATOM 622 O O . ILE A 1 80 ? -13.539 4.317 15.692 1.00 95.38 80 ILE A O 1
ATOM 626 N N . THR A 1 81 ? -13.338 4.887 17.867 1.00 95.12 81 THR A N 1
ATOM 627 C CA . THR A 1 81 ? -13.674 6.303 17.693 1.00 95.12 81 THR A CA 1
ATOM 628 C C . THR A 1 81 ? -12.450 7.143 17.327 1.00 95.12 81 THR A C 1
ATOM 630 O O . THR A 1 81 ? -11.308 6.755 17.591 1.00 95.12 81 THR A O 1
ATOM 633 N N . GLU A 1 82 ? -12.685 8.324 16.762 1.00 95.31 82 GLU A N 1
ATOM 634 C CA . GLU A 1 82 ? -11.632 9.300 16.467 1.00 95.31 82 GLU A CA 1
ATOM 635 C C . GLU A 1 82 ? -10.857 9.717 17.729 1.00 95.31 82 GLU A C 1
ATOM 637 O O . GLU A 1 82 ? -9.633 9.838 17.700 1.00 95.31 82 GLU A O 1
ATOM 642 N N . GLU A 1 83 ? -11.531 9.860 18.873 1.00 96.62 83 GLU A N 1
ATOM 643 C CA . GLU A 1 83 ? -10.877 10.195 20.143 1.00 96.62 83 GLU A CA 1
ATOM 644 C C . GLU A 1 83 ? -9.914 9.097 20.589 1.00 96.62 83 GLU A C 1
ATOM 646 O O . GLU A 1 83 ? -8.857 9.391 21.147 1.00 96.62 83 GLU A O 1
ATOM 651 N N . TRP A 1 84 ? -10.259 7.828 20.346 1.00 95.75 84 TRP A N 1
ATOM 652 C CA . TRP A 1 84 ? -9.352 6.718 20.623 1.00 95.75 84 TRP A CA 1
ATOM 653 C C . TRP A 1 84 ? -8.129 6.775 19.707 1.00 95.75 84 TRP A C 1
ATOM 655 O O . TRP A 1 84 ? -7.017 6.577 20.185 1.00 95.75 84 TRP A O 1
ATOM 665 N N . VAL A 1 85 ? -8.305 7.097 18.420 1.00 95.88 85 VAL A N 1
ATOM 666 C CA . VAL A 1 85 ? -7.180 7.257 17.483 1.00 95.88 85 VAL A CA 1
ATOM 667 C C . VAL A 1 85 ? -6.218 8.338 17.972 1.00 95.88 85 VAL A C 1
ATOM 669 O O . VAL A 1 85 ? -5.029 8.064 18.125 1.00 95.88 85 VAL A O 1
ATOM 672 N N . LYS A 1 86 ? -6.730 9.519 18.323 1.00 94.00 86 LYS A N 1
ATOM 673 C CA . LYS A 1 86 ? -5.908 10.629 18.833 1.00 94.00 86 LYS A CA 1
ATOM 674 C C . LYS A 1 86 ? -5.213 10.299 20.151 1.00 94.00 86 LYS A C 1
ATOM 676 O O . LYS A 1 86 ? -4.061 10.659 20.367 1.00 94.00 86 LYS A O 1
ATOM 681 N N . ARG A 1 87 ? -5.913 9.619 21.063 1.00 95.50 87 ARG A N 1
ATOM 682 C CA . ARG A 1 87 ? -5.397 9.346 22.410 1.00 95.50 87 ARG A CA 1
ATOM 683 C C . ARG A 1 87 ? -4.439 8.159 22.465 1.00 95.50 87 ARG A C 1
ATOM 685 O O . ARG A 1 87 ? -3.516 8.183 23.268 1.00 95.50 87 ARG A O 1
ATOM 692 N N . GLU A 1 88 ? -4.677 7.124 21.666 1.00 95.31 88 GLU A N 1
ATOM 693 C CA . GLU A 1 88 ? -4.011 5.824 21.817 1.00 95.31 88 GLU A CA 1
ATOM 694 C C . GLU A 1 88 ? -3.150 5.457 20.606 1.00 95.31 88 GLU A C 1
ATOM 696 O O . GLU A 1 88 ? -2.099 4.847 20.782 1.00 95.31 88 GLU A O 1
ATOM 701 N N . LEU A 1 89 ? -3.568 5.815 19.384 1.00 93.75 89 LEU A N 1
ATOM 702 C CA . LEU A 1 89 ? -2.865 5.424 18.158 1.00 93.75 89 LEU A CA 1
ATOM 703 C C . LEU A 1 89 ? -1.810 6.449 17.737 1.00 93.75 89 LEU A C 1
ATOM 705 O O . LEU A 1 89 ? -0.662 6.075 17.509 1.00 93.75 89 LEU A O 1
ATOM 709 N N . GLU A 1 90 ? -2.174 7.728 17.648 1.00 92.31 90 GLU A N 1
ATOM 710 C CA . GLU A 1 90 ? -1.252 8.809 17.267 1.00 92.31 90 GLU A CA 1
ATOM 711 C C . GLU A 1 90 ? 0.030 8.841 18.118 1.00 92.31 90 GLU A C 1
ATOM 713 O O . GLU A 1 90 ? 1.117 8.924 17.535 1.00 92.31 90 GLU A O 1
ATOM 718 N N . PRO A 1 91 ? -0.022 8.674 19.458 1.00 91.12 91 PRO A N 1
ATOM 719 C CA . PRO A 1 91 ? 1.185 8.692 20.280 1.00 91.12 91 PRO A CA 1
ATOM 720 C C . PRO A 1 91 ? 2.193 7.586 19.956 1.00 91.12 91 PRO A C 1
ATOM 722 O O . PRO A 1 91 ? 3.376 7.750 20.256 1.00 91.12 91 PRO A O 1
ATOM 725 N N . LEU A 1 92 ? 1.764 6.484 19.326 1.00 89.25 92 LEU A N 1
ATOM 726 C CA . LEU A 1 92 ? 2.662 5.402 18.901 1.00 89.25 92 LEU A CA 1
ATOM 727 C C . LEU A 1 92 ? 3.601 5.832 17.768 1.00 89.25 92 LEU A C 1
ATOM 729 O O . LEU A 1 92 ? 4.627 5.187 17.550 1.00 89.25 92 LEU A O 1
ATOM 733 N N . PHE A 1 93 ? 3.273 6.917 17.061 1.00 87.31 93 PHE A N 1
ATOM 734 C CA . PHE A 1 93 ? 4.060 7.439 15.944 1.00 87.31 93 PHE A CA 1
ATOM 735 C C . PHE A 1 93 ? 4.862 8.700 16.293 1.00 87.31 93 PHE A C 1
ATOM 737 O O . PHE A 1 93 ? 5.515 9.277 15.422 1.00 87.31 93 PHE A O 1
ATOM 744 N N . LEU A 1 94 ? 4.872 9.105 17.567 1.00 82.62 94 LEU A N 1
ATOM 745 C CA . LEU A 1 94 ? 5.661 10.239 18.043 1.00 82.62 94 LEU A CA 1
ATOM 746 C C . LEU A 1 94 ? 7.104 9.818 18.334 1.00 82.62 94 LEU A C 1
ATOM 748 O O . LEU A 1 94 ? 7.411 9.179 19.346 1.00 82.62 94 LEU A O 1
ATOM 752 N N . VAL A 1 95 ? 8.025 10.234 17.468 1.00 75.56 95 VAL A N 1
ATOM 753 C CA . VAL A 1 95 ? 9.464 10.060 17.674 1.00 75.56 95 VAL A CA 1
ATOM 754 C C . VAL A 1 95 ? 10.005 11.339 18.314 1.00 75.56 95 VAL A C 1
ATOM 756 O O . VAL A 1 95 ? 10.627 12.171 17.651 1.00 75.56 95 VAL A O 1
ATOM 759 N N . LYS A 1 96 ? 9.804 11.456 19.640 1.00 61.22 96 LYS A N 1
ATOM 760 C CA . LYS A 1 96 ? 10.078 12.637 20.502 1.00 61.22 96 LYS A CA 1
ATOM 761 C C . LYS A 1 96 ? 11.431 13.337 20.303 1.00 61.22 96 LYS A C 1
ATOM 763 O O . LYS A 1 96 ? 11.605 14.468 20.743 1.00 61.22 96 LYS A O 1
ATOM 768 N N . LYS A 1 97 ? 12.414 12.673 19.692 1.00 58.22 97 LYS A N 1
ATOM 769 C CA . LYS A 1 97 ? 13.762 13.213 19.467 1.00 58.22 97 LYS A CA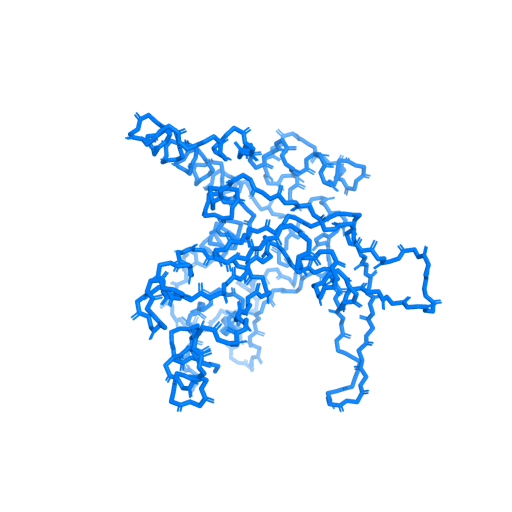 1
ATOM 770 C C . LYS A 1 97 ? 13.933 13.891 18.101 1.00 58.22 97 LYS A C 1
ATOM 772 O O . LYS A 1 97 ? 14.931 14.574 17.900 1.00 58.22 97 LYS A O 1
ATOM 777 N N . MET A 1 98 ? 13.013 13.685 17.154 1.00 57.16 98 MET A N 1
ATOM 778 C CA . MET A 1 98 ? 13.260 13.989 15.741 1.00 57.16 98 MET A CA 1
ATOM 779 C C . MET A 1 98 ? 12.492 15.191 15.192 1.00 57.16 98 MET A C 1
ATOM 781 O O . MET A 1 98 ? 12.976 15.748 14.210 1.00 57.16 98 MET A O 1
ATOM 785 N N . GLY A 1 99 ? 11.346 15.593 15.764 1.00 58.12 99 GLY A N 1
ATOM 786 C CA . GLY A 1 99 ? 10.589 16.829 15.447 1.00 58.12 99 GLY A CA 1
ATOM 787 C C . GLY A 1 99 ? 10.198 17.085 13.974 1.00 58.12 99 GLY A C 1
ATOM 788 O O . GLY A 1 99 ? 9.537 18.069 13.676 1.00 58.12 99 GLY A O 1
ATOM 789 N N . LYS A 1 100 ? 10.632 16.230 13.043 1.00 61.25 100 LYS A N 1
ATOM 790 C CA . LYS A 1 100 ? 10.525 16.353 11.579 1.00 61.25 100 LYS A CA 1
ATOM 791 C C . LYS A 1 100 ? 10.024 15.070 10.909 1.00 61.25 100 LYS A C 1
ATOM 793 O O . LYS A 1 100 ? 9.933 15.018 9.691 1.00 61.25 100 LYS A O 1
ATOM 798 N N . HIS A 1 101 ? 9.754 14.025 11.691 1.00 67.25 101 HIS A N 1
ATOM 799 C CA . HIS A 1 101 ? 9.494 12.677 11.181 1.00 67.25 101 HIS A CA 1
ATOM 800 C C . HIS A 1 101 ? 8.228 12.050 11.772 1.00 67.25 101 HIS A C 1
ATOM 802 O O . HIS A 1 101 ? 8.079 10.834 11.741 1.00 67.25 101 HIS A O 1
ATOM 808 N N . GLU A 1 102 ? 7.339 12.862 12.335 1.00 81.12 102 GLU A N 1
ATOM 809 C CA . GLU A 1 102 ? 6.081 12.407 12.922 1.00 81.12 102 GLU A CA 1
ATOM 810 C C . GLU A 1 102 ? 4.983 12.555 11.862 1.00 81.12 102 GLU A C 1
ATOM 812 O O . GLU A 1 102 ? 4.687 13.683 11.461 1.00 81.12 102 GLU A O 1
ATOM 817 N N . PRO A 1 103 ? 4.432 11.447 11.338 1.00 84.19 103 PRO A N 1
ATOM 818 C CA . PRO A 1 103 ? 3.354 11.523 10.369 1.00 84.19 103 PRO A CA 1
ATOM 819 C C . PRO A 1 103 ? 2.064 11.967 11.057 1.00 84.19 103 PRO A C 1
ATOM 821 O O . PRO A 1 103 ? 1.702 11.444 12.112 1.00 84.19 103 PRO A O 1
ATOM 824 N N . VAL A 1 104 ? 1.326 12.870 10.418 1.00 88.62 104 VAL A N 1
ATOM 825 C CA . VAL A 1 104 ? -0.060 13.157 10.798 1.00 88.62 104 VAL A CA 1
ATOM 826 C C . VAL A 1 104 ? -0.919 11.937 10.469 1.00 88.62 104 VAL A C 1
ATOM 828 O O . VAL A 1 104 ? -0.865 11.416 9.352 1.00 88.62 104 VAL A O 1
ATOM 831 N N . ILE A 1 105 ? -1.703 11.460 11.433 1.00 92.81 105 ILE A N 1
ATOM 832 C CA . ILE A 1 105 ? -2.656 10.374 11.204 1.00 92.81 105 ILE A CA 1
ATOM 833 C C . ILE A 1 105 ? -3.966 10.979 10.702 1.00 92.81 105 ILE A C 1
ATOM 835 O O . ILE A 1 105 ? -4.583 11.802 11.369 1.00 92.81 105 ILE A O 1
ATOM 839 N N . GLU A 1 106 ? -4.383 10.581 9.505 1.00 94.06 106 GLU A N 1
ATOM 840 C CA . GLU A 1 106 ? -5.585 11.094 8.846 1.00 94.06 106 GLU A CA 1
ATOM 841 C C . GLU A 1 106 ? -6.648 10.002 8.806 1.00 94.06 106 GLU A C 1
ATOM 843 O O . GLU A 1 106 ? -6.399 8.912 8.292 1.00 94.06 106 GLU A O 1
ATOM 848 N N . LEU A 1 107 ? -7.845 10.269 9.324 1.00 95.00 107 LEU A N 1
ATOM 849 C CA . LEU A 1 107 ? -8.944 9.314 9.212 1.00 95.00 107 LEU A CA 1
ATOM 850 C C . LEU A 1 107 ? -9.435 9.224 7.767 1.00 95.00 107 LEU A C 1
ATOM 852 O O . LEU A 1 107 ? -9.756 10.226 7.132 1.00 95.00 107 LEU A O 1
ATOM 856 N N . LEU A 1 108 ? -9.501 7.997 7.261 1.00 94.31 108 LEU A N 1
ATOM 857 C CA . LEU A 1 108 ? -10.099 7.671 5.976 1.00 94.31 108 LEU A CA 1
ATOM 858 C C . LEU A 1 108 ? -11.600 7.407 6.161 1.00 94.31 108 LEU A C 1
ATOM 860 O O . LEU A 1 108 ? -11.986 6.821 7.175 1.00 94.31 108 LEU A O 1
ATOM 864 N N . PRO A 1 109 ? -12.444 7.788 5.185 1.00 93.31 109 PRO A N 1
ATOM 865 C CA . PRO A 1 109 ? -13.898 7.656 5.305 1.00 93.31 109 PRO A CA 1
ATOM 866 C C . PRO A 1 109 ? -14.365 6.195 5.326 1.00 93.31 109 PRO A C 1
ATOM 868 O O . PRO A 1 109 ? -15.338 5.859 5.993 1.00 93.31 109 PRO A O 1
ATOM 871 N N . ASP A 1 110 ? -13.663 5.323 4.602 1.00 93.75 110 ASP A N 1
ATOM 872 C CA . ASP A 1 110 ? -13.895 3.885 4.561 1.00 93.75 110 ASP A CA 1
ATOM 873 C C . ASP A 1 110 ? -12.622 3.154 4.079 1.00 93.75 110 ASP A C 1
ATOM 875 O O . ASP A 1 110 ? -11.521 3.713 4.056 1.00 93.75 110 ASP A O 1
ATOM 879 N N . PHE A 1 111 ? -12.751 1.875 3.722 1.00 94.00 111 PHE A N 1
ATOM 880 C CA . PHE A 1 111 ? -11.637 1.031 3.291 1.00 94.00 111 PHE A CA 1
ATOM 881 C C . PHE A 1 111 ? -11.197 1.187 1.837 1.00 94.00 111 PHE A C 1
ATOM 883 O O . PHE A 1 111 ? -10.122 0.691 1.488 1.00 94.00 111 PHE A O 1
ATOM 890 N N . CYS A 1 112 ? -11.969 1.848 0.978 1.00 94.31 112 CYS A N 1
ATOM 891 C CA . CYS A 1 112 ? -11.659 1.966 -0.446 1.00 94.31 112 CYS A CA 1
ATOM 892 C C . CYS A 1 112 ? -10.264 2.555 -0.721 1.00 94.31 112 CYS A C 1
ATOM 894 O O . CYS A 1 112 ? -9.549 1.964 -1.535 1.00 94.31 112 CYS A O 1
ATOM 896 N N . PRO A 1 113 ? -9.792 3.607 -0.010 1.00 92.75 113 PRO A N 1
ATOM 897 C CA . PRO A 1 113 ? -8.452 4.166 -0.213 1.00 92.75 113 PRO A CA 1
ATOM 898 C C . PRO A 1 113 ? -7.309 3.213 0.162 1.00 92.75 113 PRO A C 1
ATOM 900 O O . PRO A 1 113 ? -6.152 3.486 -0.157 1.00 92.75 113 PRO A O 1
ATOM 903 N N . ILE A 1 114 ? -7.608 2.125 0.881 1.00 92.12 114 ILE A N 1
ATOM 904 C CA . ILE A 1 114 ? -6.659 1.060 1.229 1.00 92.12 114 ILE A CA 1
ATOM 905 C C . ILE A 1 114 ? -6.776 -0.100 0.235 1.00 92.12 114 ILE A C 1
ATOM 907 O O . ILE A 1 114 ? -5.758 -0.604 -0.234 1.00 92.12 114 ILE A O 1
ATOM 911 N N . VAL A 1 115 ? -8.002 -0.528 -0.080 1.00 92.69 115 VAL A N 1
ATOM 912 C CA . VAL A 1 115 ? -8.270 -1.700 -0.928 1.00 92.69 115 VAL A CA 1
ATOM 913 C C . VAL A 1 115 ? -7.860 -1.451 -2.374 1.00 92.69 115 VAL A C 1
ATOM 915 O O . VAL A 1 115 ? -7.191 -2.300 -2.954 1.00 92.69 115 VAL A O 1
ATOM 918 N N . PHE A 1 116 ? -8.226 -0.292 -2.926 1.00 92.81 116 PHE A N 1
ATOM 919 C CA . PHE A 1 116 ? -7.966 0.085 -4.319 1.00 92.81 116 PHE A CA 1
ATOM 920 C C . PHE A 1 116 ? -6.719 0.963 -4.453 1.00 92.81 116 PHE A C 1
ATOM 922 O O . PHE A 1 116 ? -6.654 1.852 -5.291 1.00 92.81 116 PHE A O 1
ATOM 929 N N . ASN A 1 117 ? -5.739 0.771 -3.577 1.00 88.31 117 ASN A N 1
ATOM 930 C CA . ASN A 1 117 ? -4.561 1.616 -3.477 1.00 88.31 117 ASN A CA 1
ATOM 931 C C . ASN A 1 117 ? -3.505 1.203 -4.531 1.00 88.31 117 ASN A C 1
ATOM 933 O O . ASN A 1 117 ? -2.773 0.243 -4.279 1.00 88.31 117 ASN A O 1
ATOM 937 N N . PRO A 1 118 ? -3.305 1.944 -5.644 1.00 77.50 118 PRO A N 1
ATOM 938 C CA . PRO A 1 118 ? -2.520 1.485 -6.804 1.00 77.50 118 PRO A CA 1
ATOM 939 C C . PRO A 1 118 ? -1.000 1.378 -6.584 1.00 77.50 118 PRO A C 1
ATOM 941 O O . PRO A 1 118 ? -0.248 1.223 -7.530 1.00 77.50 118 PRO A O 1
ATOM 944 N N . ALA A 1 119 ? -0.484 1.516 -5.363 1.00 78.62 119 ALA A N 1
ATOM 945 C CA . ALA A 1 119 ? 0.961 1.519 -5.126 1.00 78.62 119 ALA A CA 1
ATOM 946 C C . ALA A 1 119 ? 1.568 0.106 -5.278 1.00 78.62 119 ALA A C 1
ATOM 948 O O . ALA A 1 119 ? 1.619 -0.483 -6.356 1.00 78.62 119 ALA A O 1
ATOM 949 N N . ASN A 1 120 ? 2.028 -0.482 -4.174 1.00 75.06 120 ASN A N 1
ATOM 950 C CA . ASN A 1 120 ? 2.727 -1.768 -4.192 1.00 75.06 120 ASN A CA 1
ATOM 951 C C . ASN A 1 120 ? 1.883 -2.917 -4.783 1.00 75.06 120 ASN A C 1
ATOM 953 O O . ASN A 1 120 ? 2.456 -3.925 -5.186 1.00 75.06 120 ASN A O 1
ATOM 957 N N . GLN A 1 121 ? 0.552 -2.776 -4.838 1.00 81.81 121 GLN A N 1
ATOM 958 C CA . GLN A 1 121 ? -0.355 -3.799 -5.363 1.00 81.81 121 GLN A CA 1
ATOM 959 C C . GLN A 1 121 ? -0.194 -4.053 -6.865 1.00 81.81 121 GLN A C 1
ATOM 961 O O . GLN A 1 121 ? -0.394 -5.187 -7.280 1.00 81.81 121 GLN A O 1
ATOM 966 N N . ILE A 1 122 ? 0.185 -3.047 -7.662 1.00 91.62 122 ILE A N 1
ATOM 967 C CA . ILE A 1 122 ? 0.308 -3.194 -9.125 1.00 91.62 122 ILE A CA 1
ATOM 968 C C . ILE A 1 122 ? 1.723 -2.906 -9.643 1.00 91.62 122 ILE A C 1
ATOM 970 O O . ILE A 1 122 ? 2.154 -3.549 -10.599 1.00 91.62 122 ILE A O 1
ATOM 974 N N . ILE A 1 123 ? 2.511 -2.064 -8.956 1.00 91.88 123 ILE A N 1
ATOM 975 C CA . ILE A 1 123 ? 3.901 -1.768 -9.356 1.00 91.88 123 ILE A CA 1
ATOM 976 C C . ILE A 1 123 ? 4.779 -3.028 -9.304 1.00 91.88 123 ILE A C 1
ATOM 978 O O . ILE A 1 123 ? 5.522 -3.303 -10.249 1.00 91.88 123 ILE A O 1
ATOM 982 N N . HIS A 1 124 ? 4.717 -3.803 -8.210 1.00 88.56 124 HIS A N 1
ATOM 983 C CA . HIS A 1 124 ? 5.546 -5.006 -8.078 1.00 88.56 124 HIS A CA 1
ATOM 984 C C . HIS A 1 124 ? 5.158 -6.083 -9.105 1.00 88.56 124 HIS A C 1
ATOM 986 O O . HIS A 1 124 ? 6.064 -6.556 -9.794 1.00 88.56 124 HIS A O 1
ATOM 992 N N . PRO A 1 125 ? 3.869 -6.463 -9.270 1.00 90.50 125 PRO A N 1
ATOM 993 C CA . PRO A 1 125 ? 3.486 -7.430 -10.296 1.00 90.50 125 PRO A CA 1
ATOM 994 C C . PRO A 1 125 ? 3.903 -7.015 -11.704 1.00 90.50 125 PRO A C 1
ATOM 996 O O . PRO A 1 125 ? 4.527 -7.823 -12.385 1.00 90.50 125 PRO A O 1
ATOM 999 N N . ALA A 1 126 ? 3.654 -5.764 -12.115 1.00 93.88 126 ALA A N 1
ATOM 1000 C CA . ALA A 1 126 ? 4.048 -5.286 -13.441 1.00 93.88 126 ALA A CA 1
ATOM 1001 C C . ALA A 1 126 ? 5.561 -5.407 -13.660 1.00 93.88 126 ALA A C 1
ATOM 1003 O O . ALA A 1 126 ? 6.012 -5.936 -14.679 1.00 93.88 126 ALA A O 1
ATOM 1004 N N . ARG A 1 127 ? 6.361 -4.974 -12.675 1.00 92.44 127 ARG A N 1
ATOM 1005 C CA . ARG A 1 127 ? 7.820 -4.994 -12.793 1.00 92.44 127 ARG A CA 1
ATOM 1006 C C . ARG A 1 127 ? 8.385 -6.409 -12.802 1.00 92.44 127 ARG A C 1
ATOM 1008 O O . ARG A 1 127 ? 9.206 -6.718 -13.663 1.00 92.44 127 ARG A O 1
ATOM 1015 N N . TYR A 1 128 ? 7.962 -7.267 -11.876 1.00 90.25 128 TYR A N 1
ATOM 1016 C CA . TYR A 1 128 ? 8.453 -8.644 -11.826 1.00 90.25 128 TYR A CA 1
ATOM 1017 C C . TYR A 1 128 ? 7.986 -9.454 -13.027 1.00 90.25 128 TYR A C 1
ATOM 1019 O O . TYR A 1 128 ? 8.798 -10.152 -13.631 1.00 90.25 128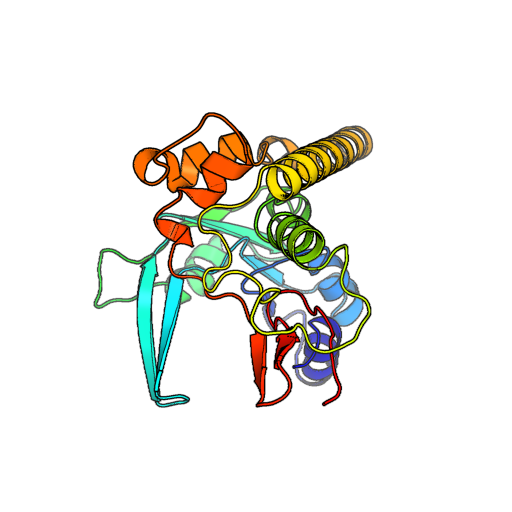 TYR A O 1
ATOM 1027 N N . TRP A 1 129 ? 6.719 -9.324 -13.423 1.00 91.69 129 TRP A N 1
ATOM 1028 C CA . TRP A 1 129 ? 6.233 -9.972 -14.633 1.00 91.69 129 TRP A CA 1
ATOM 1029 C C . TRP A 1 129 ? 7.064 -9.533 -15.837 1.00 91.69 129 TRP A C 1
ATOM 1031 O O . TRP A 1 129 ? 7.602 -10.382 -16.534 1.00 91.69 129 TRP A O 1
ATOM 1041 N N . ALA A 1 130 ? 7.289 -8.231 -16.033 1.00 91.81 130 ALA A N 1
ATOM 1042 C CA . ALA A 1 130 ? 8.084 -7.755 -17.159 1.00 91.81 130 ALA A CA 1
ATOM 1043 C C . ALA A 1 130 ? 9.529 -8.283 -17.133 1.00 91.81 130 ALA A C 1
ATOM 1045 O O . ALA A 1 130 ? 10.015 -8.723 -18.174 1.00 91.81 130 ALA A O 1
ATOM 1046 N N . MET A 1 131 ? 10.195 -8.293 -15.972 1.00 88.19 131 MET A N 1
ATOM 1047 C CA . MET A 1 131 ? 11.560 -8.822 -15.836 1.00 88.19 131 MET A CA 1
ATOM 1048 C C . MET A 1 131 ? 11.655 -10.318 -16.165 1.00 88.19 131 MET A C 1
ATOM 1050 O O . MET A 1 131 ? 12.623 -10.743 -16.791 1.00 88.19 131 MET A O 1
ATOM 1054 N N . PHE A 1 132 ? 10.669 -11.113 -15.744 1.00 86.88 132 PHE A N 1
ATOM 1055 C CA . PHE A 1 132 ? 10.744 -12.579 -15.775 1.00 86.88 132 PHE A CA 1
ATOM 1056 C C . PHE A 1 132 ? 9.750 -13.238 -16.742 1.00 86.88 132 PHE A C 1
ATOM 1058 O O . PHE A 1 132 ? 9.646 -14.459 -16.761 1.00 86.88 132 PHE A O 1
ATOM 1065 N N . ARG A 1 133 ? 9.049 -12.474 -17.590 1.00 87.75 133 ARG A N 1
ATOM 1066 C CA . ARG A 1 133 ? 8.016 -12.984 -18.521 1.00 87.75 133 ARG A CA 1
ATOM 1067 C C . ARG A 1 133 ? 8.495 -14.088 -19.464 1.00 87.75 133 ARG A C 1
ATOM 1069 O O . ARG A 1 133 ? 7.696 -14.913 -19.883 1.00 87.75 133 ARG A O 1
ATOM 1076 N N . ASN A 1 134 ? 9.787 -14.097 -19.788 1.00 85.88 134 ASN A N 1
ATOM 1077 C CA . ASN A 1 134 ? 10.413 -15.083 -20.672 1.00 85.88 134 ASN A CA 1
ATOM 1078 C C . ASN A 1 134 ? 11.268 -16.104 -19.904 1.00 85.88 134 ASN A C 1
ATOM 1080 O O . ASN A 1 134 ? 12.043 -16.844 -20.511 1.00 85.88 134 ASN A O 1
ATOM 1084 N N . TRP A 1 135 ? 11.186 -16.117 -18.573 1.00 86.00 135 TRP A N 1
ATOM 1085 C CA . TRP A 1 135 ? 11.950 -17.043 -17.755 1.00 86.00 135 TRP A CA 1
ATOM 1086 C C . TRP A 1 135 ? 11.385 -18.459 -17.890 1.00 86.00 135 TRP A C 1
ATOM 1088 O O . TRP A 1 135 ? 10.189 -18.688 -17.739 1.00 86.00 135 TRP A O 1
ATOM 1098 N N . ASN A 1 136 ? 12.260 -19.422 -18.165 1.00 83.44 136 ASN A N 1
ATOM 1099 C CA . ASN A 1 136 ? 11.902 -20.825 -18.389 1.00 83.44 136 ASN A CA 1
ATOM 1100 C C . ASN A 1 136 ? 12.078 -21.704 -17.134 1.00 83.44 136 ASN A C 1
ATOM 1102 O O . ASN A 1 136 ? 12.056 -22.929 -17.237 1.00 83.44 136 ASN A O 1
ATOM 1106 N N . GLY A 1 137 ? 12.312 -21.094 -15.969 1.00 81.31 137 GLY A N 1
ATOM 1107 C CA . GLY A 1 137 ? 12.565 -21.801 -14.713 1.00 81.31 137 GLY A CA 1
ATOM 1108 C C . GLY A 1 137 ? 14.022 -22.224 -14.487 1.00 81.31 137 GLY A C 1
ATOM 1109 O O . GLY A 1 137 ? 14.327 -22.746 -13.421 1.00 81.31 137 GLY A O 1
ATOM 1110 N N . GLN A 1 138 ? 14.930 -22.006 -15.446 1.00 83.12 138 GLN A N 1
ATOM 1111 C CA . GLN A 1 138 ? 16.360 -22.313 -15.292 1.00 83.12 138 GLN A CA 1
ATOM 1112 C C . GLN A 1 138 ? 17.149 -21.082 -14.826 1.00 83.12 138 GLN A C 1
ATOM 1114 O O . GLN A 1 138 ? 16.771 -19.966 -15.185 1.00 83.12 138 GLN A O 1
ATOM 1119 N N . PRO A 1 139 ? 18.252 -21.230 -14.068 1.00 82.69 139 PRO A N 1
ATOM 1120 C CA . PRO A 1 139 ? 19.100 -20.097 -13.698 1.00 82.69 139 PRO A CA 1
ATOM 1121 C C . PRO A 1 139 ? 19.466 -19.231 -14.911 1.00 82.69 139 PRO A C 1
ATOM 1123 O O . PRO A 1 139 ? 19.862 -19.738 -15.962 1.00 82.69 139 PRO A O 1
ATOM 1126 N N . LEU A 1 140 ? 19.313 -17.916 -14.768 1.00 82.56 140 LEU A N 1
ATOM 1127 C CA . LEU A 1 140 ? 19.654 -16.949 -15.802 1.00 82.56 140 LEU A CA 1
ATOM 1128 C C . LEU A 1 140 ? 21.174 -16.870 -15.915 1.00 82.56 140 LEU A C 1
ATOM 1130 O O . LEU A 1 140 ? 21.866 -16.632 -14.923 1.00 82.56 140 LEU A O 1
ATOM 1134 N N . SER A 1 141 ? 21.700 -17.045 -17.126 1.00 81.06 141 SER A N 1
ATOM 1135 C CA . SER A 1 141 ? 23.107 -16.766 -17.406 1.00 81.06 141 SER A CA 1
ATOM 1136 C C . SER A 1 141 ? 23.429 -15.305 -17.098 1.00 81.06 141 SER A C 1
ATOM 1138 O O . SER A 1 141 ? 22.547 -14.449 -17.123 1.00 81.06 141 SER A O 1
ATOM 1140 N N . LYS A 1 142 ? 24.711 -14.999 -16.876 1.00 76.38 142 LYS A N 1
ATOM 1141 C CA . LYS A 1 142 ? 25.172 -13.648 -16.524 1.00 76.38 142 LYS A CA 1
ATOM 1142 C C . LYS A 1 142 ? 24.641 -12.551 -17.464 1.00 76.38 142 LYS A C 1
ATOM 1144 O O . LYS A 1 142 ? 24.283 -11.473 -17.007 1.00 76.38 142 LYS A O 1
ATOM 1149 N N . ASP A 1 143 ? 24.547 -12.851 -18.759 1.00 80.00 143 ASP A N 1
ATOM 1150 C CA . ASP A 1 143 ? 24.094 -11.910 -19.796 1.00 80.00 143 ASP A CA 1
ATOM 1151 C C . ASP A 1 143 ? 22.568 -11.695 -19.817 1.00 80.00 143 ASP A C 1
ATOM 1153 O O . ASP A 1 143 ? 22.075 -10.786 -20.479 1.00 80.00 143 ASP A O 1
ATOM 1157 N N . LEU A 1 144 ? 21.819 -12.537 -19.101 1.00 82.25 144 LEU A N 1
ATOM 1158 C CA . LEU A 1 144 ? 20.363 -12.486 -18.956 1.00 82.25 144 LEU A CA 1
ATOM 1159 C C . LEU A 1 144 ? 19.947 -12.128 -17.523 1.00 82.25 144 LEU A C 1
ATOM 1161 O O . LEU A 1 144 ? 18.767 -12.230 -17.186 1.00 82.25 144 LEU A O 1
ATOM 1165 N N . GLU A 1 145 ? 20.896 -11.741 -16.663 1.00 81.06 145 GLU A N 1
ATOM 1166 C CA . GLU A 1 145 ? 20.572 -11.311 -15.307 1.00 81.06 145 GLU A CA 1
ATOM 1167 C C . GLU A 1 145 ? 19.659 -10.078 -15.332 1.00 81.06 145 GLU A C 1
ATOM 1169 O O . GLU A 1 145 ? 19.870 -9.151 -16.121 1.00 81.06 145 GLU A O 1
ATOM 1174 N N . PRO A 1 146 ? 18.658 -10.019 -14.437 1.00 83.69 146 PRO A N 1
ATOM 1175 C CA . PRO A 1 146 ? 17.846 -8.826 -14.299 1.00 83.69 146 PRO A CA 1
ATOM 1176 C C . PRO A 1 146 ? 18.706 -7.661 -13.776 1.00 83.69 146 PRO A C 1
ATOM 1178 O O . PRO A 1 146 ? 19.733 -7.879 -13.119 1.00 83.69 146 PRO A O 1
ATOM 1181 N N . PRO A 1 147 ? 18.282 -6.409 -14.018 1.00 87.75 147 PRO A N 1
ATOM 1182 C CA . PRO A 1 147 ? 19.034 -5.232 -13.594 1.00 87.75 147 PRO A CA 1
ATOM 1183 C C . PRO A 1 147 ? 19.268 -5.231 -12.078 1.00 87.75 147 PRO A C 1
ATOM 1185 O O . PRO A 1 147 ? 18.428 -5.705 -11.314 1.00 87.75 147 PRO A O 1
ATOM 1188 N N . GLU A 1 148 ? 20.388 -4.655 -11.618 1.00 87.62 148 GLU A N 1
ATOM 1189 C CA . GLU A 1 148 ? 20.704 -4.560 -10.179 1.00 87.62 148 GLU A CA 1
ATOM 1190 C C . GLU A 1 148 ? 19.598 -3.835 -9.396 1.00 87.62 148 GLU A C 1
ATOM 1192 O O . GLU A 1 148 ? 19.290 -4.193 -8.256 1.00 87.62 148 GLU A O 1
ATOM 1197 N N . TRP A 1 149 ? 18.996 -2.822 -10.016 1.00 91.00 149 TRP A N 1
ATOM 1198 C CA . TRP A 1 149 ? 18.005 -1.954 -9.400 1.00 91.00 149 TRP A CA 1
ATOM 1199 C C . TRP A 1 149 ? 16.602 -2.316 -9.870 1.00 91.00 149 TRP A C 1
ATOM 1201 O O . TRP A 1 149 ? 16.339 -2.424 -11.067 1.00 91.00 149 TRP A O 1
ATOM 1211 N N . LEU A 1 150 ? 15.688 -2.448 -8.910 1.00 89.94 150 LEU A N 1
ATOM 1212 C CA . LEU A 1 150 ? 14.330 -2.908 -9.165 1.00 89.94 150 LEU A CA 1
ATOM 1213 C C . LEU A 1 150 ? 13.563 -1.912 -10.032 1.00 89.94 150 LEU A C 1
ATOM 1215 O O . LEU A 1 150 ? 12.891 -2.318 -10.973 1.00 89.94 150 LEU A O 1
ATOM 1219 N N . TYR A 1 151 ? 13.679 -0.617 -9.739 1.00 92.38 151 TYR A N 1
ATOM 1220 C CA . TYR A 1 151 ? 12.875 0.408 -10.406 1.00 92.38 151 TYR A CA 1
ATOM 1221 C C . TYR A 1 151 ? 13.630 1.218 -11.446 1.00 92.38 151 TYR A C 1
ATOM 1223 O O . TYR A 1 151 ? 12.998 1.640 -12.403 1.00 92.38 151 TYR A O 1
ATOM 1231 N N . ARG A 1 152 ? 14.944 1.437 -11.282 1.00 94.12 152 ARG A N 1
ATOM 1232 C CA . ARG A 1 152 ? 15.704 2.299 -12.201 1.00 94.12 152 ARG A CA 1
ATOM 1233 C C . ARG A 1 152 ? 15.586 1.797 -13.628 1.00 94.12 152 ARG A C 1
ATOM 1235 O O . ARG A 1 152 ? 15.638 0.588 -13.857 1.00 94.12 152 ARG A O 1
ATOM 1242 N N . ASP A 1 153 ? 15.441 2.753 -14.540 1.00 90.62 153 ASP A N 1
ATOM 1243 C CA . ASP A 1 153 ? 15.343 2.492 -15.973 1.00 90.62 153 ASP A CA 1
ATOM 1244 C C . ASP A 1 153 ? 14.290 1.414 -16.280 1.00 90.62 153 ASP A C 1
ATOM 1246 O O . ASP A 1 153 ? 14.514 0.503 -17.077 1.00 90.62 153 ASP A O 1
ATOM 1250 N N . MET A 1 154 ? 13.143 1.492 -15.586 1.00 94.81 154 MET A N 1
ATOM 1251 C CA . MET A 1 154 ? 11.983 0.651 -15.865 1.00 94.81 154 MET A CA 1
ATOM 1252 C C . MET A 1 154 ? 11.676 0.701 -17.364 1.00 94.81 154 MET A C 1
ATOM 1254 O O . MET A 1 154 ? 11.615 1.778 -17.958 1.00 94.81 154 MET A O 1
ATOM 1258 N N . ASP A 1 155 ? 11.528 -0.474 -17.972 1.00 93.88 155 ASP A N 1
ATOM 1259 C CA . ASP A 1 155 ? 11.259 -0.591 -19.400 1.00 93.88 155 ASP A CA 1
ATOM 1260 C C . ASP A 1 155 ? 9.797 -0.255 -19.732 1.00 93.88 155 ASP A C 1
ATOM 1262 O O . ASP A 1 155 ? 8.901 -0.381 -18.894 1.00 93.88 155 ASP A O 1
ATOM 1266 N N . GLU A 1 156 ? 9.551 0.158 -20.977 1.00 97.06 156 GLU A N 1
ATOM 1267 C CA . GLU A 1 156 ? 8.210 0.548 -21.433 1.00 97.06 156 GLU A CA 1
ATOM 1268 C C . GLU A 1 156 ? 7.216 -0.620 -21.410 1.00 97.06 156 GLU A C 1
ATOM 1270 O O . GLU A 1 156 ? 6.024 -0.392 -21.240 1.00 97.06 156 GLU A O 1
ATOM 1275 N N . THR A 1 157 ? 7.670 -1.878 -21.508 1.00 96.44 157 THR A N 1
ATOM 1276 C CA . THR A 1 157 ? 6.768 -3.032 -21.356 1.00 96.44 157 THR A CA 1
ATOM 1277 C C . THR A 1 157 ? 6.203 -3.095 -19.938 1.00 96.44 157 THR A C 1
ATOM 1279 O O . THR A 1 157 ? 4.998 -3.263 -19.766 1.00 96.44 157 THR A O 1
ATOM 1282 N N . ALA A 1 158 ? 7.045 -2.926 -18.916 1.00 95.94 158 ALA A N 1
ATOM 1283 C CA . ALA A 1 158 ? 6.604 -2.836 -17.527 1.00 95.94 158 ALA A CA 1
ATOM 1284 C C . ALA A 1 158 ? 5.684 -1.626 -17.304 1.00 95.94 158 ALA A C 1
ATOM 1286 O O . ALA A 1 158 ? 4.681 -1.758 -16.606 1.00 95.94 158 ALA A O 1
ATOM 1287 N N . GLY A 1 159 ? 6.003 -0.478 -17.914 1.00 97.38 159 GLY A N 1
ATOM 1288 C CA . GLY A 1 159 ? 5.167 0.726 -17.861 1.00 97.38 159 GLY A CA 1
ATOM 1289 C C . GLY A 1 159 ? 3.769 0.511 -18.435 1.00 97.38 159 GLY A C 1
ATOM 1290 O O . GLY A 1 159 ? 2.793 0.799 -17.755 1.00 97.38 159 GLY A O 1
ATOM 1291 N N . GLN A 1 160 ? 3.667 -0.069 -19.631 1.00 97.81 160 GLN A N 1
ATOM 1292 C CA . GLN A 1 160 ? 2.388 -0.357 -20.292 1.00 97.81 160 GLN A CA 1
ATOM 1293 C C . GLN A 1 160 ? 1.541 -1.358 -19.501 1.00 97.81 160 GLN A C 1
ATOM 1295 O O . GLN A 1 160 ? 0.343 -1.159 -19.325 1.00 97.81 160 GLN A O 1
ATOM 1300 N N . VAL A 1 161 ? 2.154 -2.425 -18.976 1.00 97.44 161 VAL A N 1
ATOM 1301 C CA . VAL A 1 161 ? 1.444 -3.372 -18.099 1.00 97.44 161 VAL A CA 1
ATOM 1302 C C . VAL A 1 161 ? 0.936 -2.665 -16.847 1.00 97.44 161 VAL A C 1
ATOM 1304 O O . VAL A 1 161 ? -0.186 -2.909 -16.416 1.00 97.44 161 VAL A O 1
ATOM 1307 N N . LEU A 1 162 ? 1.746 -1.783 -16.264 1.00 97.12 162 LEU A N 1
ATOM 1308 C CA . LEU A 1 162 ? 1.362 -1.021 -15.083 1.00 97.12 162 LEU A CA 1
ATOM 1309 C C . LEU A 1 162 ? 0.206 -0.048 -15.364 1.00 97.12 162 LEU A C 1
ATOM 1311 O O . LEU A 1 162 ? -0.672 0.084 -14.516 1.00 97.12 162 LEU A O 1
ATOM 1315 N N . GLU A 1 163 ? 0.179 0.588 -16.536 1.00 97.19 163 GLU A N 1
ATOM 1316 C CA . GLU A 1 163 ? -0.939 1.429 -16.987 1.00 97.19 163 GLU A CA 1
ATOM 1317 C C . GLU A 1 163 ? -2.234 0.616 -17.094 1.00 97.19 163 GLU A C 1
ATOM 1319 O O . GLU A 1 163 ? -3.237 0.998 -16.496 1.00 97.19 163 GLU A O 1
ATOM 1324 N N . VAL A 1 164 ? -2.193 -0.554 -17.740 1.00 97.69 164 VAL A N 1
ATOM 1325 C CA . VAL A 1 164 ? -3.365 -1.442 -17.854 1.00 97.69 164 VAL A CA 1
ATOM 1326 C C . VAL A 1 164 ? -3.860 -1.904 -16.478 1.00 97.69 164 VAL A C 1
ATOM 1328 O O . VAL A 1 164 ? -5.060 -1.875 -16.212 1.00 97.69 164 VAL A O 1
ATOM 1331 N N . LEU A 1 165 ? -2.954 -2.287 -15.571 1.00 97.12 165 LEU A N 1
ATOM 1332 C CA . LEU A 1 165 ? -3.334 -2.688 -14.211 1.00 97.12 165 LEU A CA 1
ATOM 1333 C C . LEU A 1 165 ? -3.958 -1.534 -13.409 1.00 97.12 165 LEU A C 1
ATOM 1335 O O . LEU A 1 165 ? -4.866 -1.768 -12.610 1.00 97.12 165 LEU A O 1
ATOM 1339 N N . ASP A 1 166 ? -3.480 -0.299 -13.592 1.00 97.50 166 ASP A N 1
ATOM 1340 C CA . ASP A 1 166 ? -4.084 0.881 -12.965 1.00 97.50 166 ASP A CA 1
ATOM 1341 C C . ASP A 1 166 ? -5.483 1.150 -13.536 1.00 97.50 166 ASP A C 1
ATOM 1343 O O . ASP A 1 166 ? -6.422 1.348 -12.767 1.00 97.50 166 ASP A O 1
ATOM 1347 N N . GLU A 1 167 ? -5.663 1.071 -14.859 1.00 97.12 167 GLU A N 1
ATOM 1348 C CA . GLU A 1 167 ? -6.972 1.209 -15.513 1.00 97.12 167 GLU A CA 1
ATOM 1349 C C . GLU A 1 167 ? -7.984 0.172 -15.007 1.00 97.12 167 GLU A C 1
ATOM 1351 O O . GLU A 1 167 ? -9.108 0.523 -14.632 1.00 97.12 167 GLU A O 1
ATOM 1356 N N . GLU A 1 168 ? -7.591 -1.102 -14.930 1.00 97.25 168 GLU A N 1
ATOM 1357 C CA . GLU A 1 168 ? -8.426 -2.168 -14.368 1.00 97.25 168 GLU A CA 1
ATOM 1358 C C . GLU A 1 168 ? -8.793 -1.888 -12.904 1.00 97.25 168 GLU A C 1
ATOM 1360 O O . GLU A 1 168 ? -9.958 -2.031 -12.515 1.00 97.25 168 GLU A O 1
ATOM 1365 N N . LEU A 1 169 ? -7.836 -1.427 -12.093 1.00 95.62 169 LEU A N 1
ATOM 1366 C CA . LEU A 1 169 ? -8.088 -1.068 -10.698 1.00 95.62 169 LEU A CA 1
ATOM 1367 C C . LEU A 1 169 ? -9.069 0.109 -10.579 1.00 95.62 169 LEU A C 1
ATOM 1369 O O . LEU A 1 169 ? -9.971 0.068 -9.736 1.00 95.62 169 LEU A O 1
ATOM 1373 N N . GLN A 1 170 ? -8.947 1.128 -11.438 1.00 96.56 170 GLN A N 1
ATOM 1374 C CA . GLN A 1 170 ? -9.889 2.251 -11.495 1.00 96.56 170 GLN A CA 1
ATOM 1375 C C . GLN A 1 170 ? -11.291 1.790 -11.907 1.00 96.56 170 GLN A C 1
ATOM 1377 O O . GLN A 1 170 ? -12.277 2.233 -11.309 1.00 96.56 170 GLN A O 1
ATOM 1382 N N . HIS A 1 171 ? -11.404 0.875 -12.874 1.00 97.69 171 HIS A N 1
ATOM 1383 C CA . HIS A 1 171 ? -12.686 0.290 -13.267 1.00 97.69 171 HIS A CA 1
ATOM 1384 C C . HIS A 1 171 ? -13.333 -0.502 -12.128 1.00 97.69 171 HIS A C 1
ATOM 1386 O O . HIS A 1 171 ? -14.520 -0.306 -11.856 1.00 97.69 171 HIS A O 1
ATOM 1392 N N . LEU A 1 172 ? -12.567 -1.331 -11.413 1.00 96.19 172 LEU A N 1
ATOM 1393 C CA . LEU A 1 172 ? -13.060 -2.069 -10.246 1.00 96.19 172 LEU A CA 1
ATOM 1394 C C . LEU A 1 172 ? -13.531 -1.123 -9.139 1.00 96.19 172 LEU A C 1
ATOM 1396 O O . LEU A 1 172 ? -14.627 -1.294 -8.602 1.00 96.19 172 LEU A O 1
ATOM 1400 N N . LYS A 1 173 ? -12.741 -0.087 -8.841 1.00 96.12 173 LYS A N 1
ATOM 1401 C CA . LYS A 1 173 ? -13.102 0.958 -7.880 1.00 96.12 173 LYS A CA 1
ATOM 1402 C C . LYS A 1 173 ? -14.386 1.684 -8.295 1.00 96.12 173 LYS A C 1
ATOM 1404 O O . LYS A 1 173 ? -15.261 1.897 -7.460 1.00 96.12 173 LYS A O 1
ATOM 1409 N N . ASN A 1 174 ? -14.530 2.040 -9.574 1.00 97.38 174 ASN A N 1
ATOM 1410 C CA . ASN A 1 174 ? -15.736 2.689 -10.098 1.00 97.38 174 ASN A CA 1
ATOM 1411 C C . ASN A 1 174 ? -16.962 1.774 -9.980 1.00 97.38 174 ASN A C 1
ATOM 1413 O O . ASN A 1 174 ? -17.999 2.213 -9.494 1.00 97.38 174 ASN A O 1
ATOM 1417 N N . ALA A 1 175 ? -16.848 0.505 -10.376 1.00 98.19 175 ALA A N 1
ATOM 1418 C CA . ALA A 1 175 ? -17.937 -0.462 -10.255 1.00 98.19 175 ALA A CA 1
ATOM 1419 C C . ALA A 1 175 ? -18.356 -0.663 -8.790 1.00 98.19 175 ALA A C 1
ATOM 1421 O O . ALA A 1 175 ? -19.547 -0.682 -8.481 1.00 98.19 175 ALA A O 1
ATOM 1422 N N . TYR A 1 176 ? -17.383 -0.740 -7.877 1.00 96.94 176 TYR A N 1
ATOM 1423 C CA . TYR A 1 176 ? -17.642 -0.825 -6.444 1.00 96.94 176 TYR A CA 1
ATOM 1424 C C . TYR A 1 176 ? -18.364 0.420 -5.914 1.00 96.94 176 TYR A C 1
ATOM 1426 O O . TYR A 1 176 ? -19.349 0.288 -5.186 1.00 96.94 176 TYR A O 1
ATOM 1434 N N . PHE A 1 177 ? -17.935 1.619 -6.317 1.00 97.69 177 PHE A N 1
ATOM 1435 C CA . PHE A 1 177 ? -18.615 2.865 -5.964 1.00 97.69 177 PHE A CA 1
ATOM 1436 C C . PHE A 1 177 ? -20.068 2.875 -6.447 1.00 97.69 177 PHE A C 1
ATOM 1438 O O . PHE A 1 177 ? -20.967 3.142 -5.656 1.00 97.69 177 PHE A O 1
ATOM 1445 N N . GLN A 1 178 ? -20.320 2.509 -7.708 1.00 98.00 178 GLN A N 1
ATOM 1446 C CA . GLN A 1 178 ? -21.681 2.457 -8.257 1.00 98.00 178 GLN A CA 1
ATOM 1447 C C . GLN A 1 178 ? -22.577 1.457 -7.514 1.00 98.00 178 GLN A C 1
ATOM 1449 O O . GLN A 1 178 ? -23.771 1.697 -7.355 1.00 98.00 178 GLN A O 1
ATOM 1454 N N . ALA A 1 179 ? -22.012 0.344 -7.040 1.00 97.94 179 ALA A N 1
ATOM 1455 C CA . ALA A 1 179 ? -22.761 -0.676 -6.315 1.00 97.94 179 ALA A CA 1
ATOM 1456 C C . ALA A 1 179 ? -23.026 -0.327 -4.839 1.00 97.94 179 ALA A C 1
ATOM 1458 O O . ALA A 1 179 ? -23.994 -0.826 -4.268 1.00 97.94 179 ALA A O 1
ATOM 1459 N N . THR A 1 180 ? -22.165 0.474 -4.202 1.00 97.12 180 THR A N 1
ATOM 1460 C CA . THR A 1 180 ? -22.166 0.639 -2.735 1.00 97.12 180 THR A CA 1
ATOM 1461 C C . THR A 1 180 ? -22.335 2.076 -2.250 1.00 97.12 180 THR A C 1
ATOM 1463 O O . THR A 1 180 ? -22.718 2.278 -1.101 1.00 97.12 180 THR A O 1
ATOM 1466 N N . GLY A 1 181 ? -22.038 3.076 -3.083 1.00 96.38 181 GLY A N 1
ATOM 1467 C CA . GLY A 1 181 ? -21.969 4.481 -2.674 1.00 96.38 181 GLY A CA 1
ATOM 1468 C C . GLY A 1 181 ? -20.808 4.806 -1.723 1.00 96.38 181 GLY A C 1
ATOM 1469 O O . GLY A 1 181 ? -20.850 5.837 -1.055 1.00 96.38 181 GLY A O 1
ATOM 1470 N N . ALA A 1 182 ? -19.793 3.939 -1.618 1.00 95.62 182 ALA A N 1
ATOM 1471 C CA . ALA A 1 182 ? -18.666 4.116 -0.701 1.00 95.62 182 ALA A CA 1
ATOM 1472 C C . ALA A 1 182 ? -17.806 5.342 -1.066 1.00 95.62 182 ALA A C 1
ATOM 1474 O O . ALA A 1 182 ? -17.023 5.317 -2.016 1.00 95.62 182 ALA A O 1
ATOM 1475 N N . GLN A 1 183 ? -17.944 6.426 -0.299 1.00 94.50 183 GLN A N 1
ATOM 1476 C CA . GLN A 1 183 ? -17.331 7.729 -0.590 1.00 94.50 183 GLN A CA 1
ATOM 1477 C C . GLN A 1 183 ? -15.795 7.702 -0.588 1.00 94.50 183 GLN A C 1
ATOM 1479 O O . GLN A 1 183 ? -15.156 8.537 -1.223 1.00 94.50 183 GLN A O 1
ATOM 1484 N N . GLY A 1 184 ? -15.168 6.717 0.058 1.00 94.69 184 GLY A N 1
ATOM 1485 C CA . GLY A 1 184 ? -13.721 6.534 -0.001 1.00 94.69 184 GLY A CA 1
ATOM 1486 C C . GLY A 1 184 ? -13.182 6.274 -1.405 1.00 94.69 184 GLY A C 1
ATOM 1487 O O . GLY A 1 184 ? -12.000 6.513 -1.649 1.00 94.69 184 GLY A O 1
ATOM 1488 N N . CYS A 1 185 ? -14.019 5.837 -2.350 1.00 95.81 185 CYS A N 1
ATOM 1489 C CA . CYS A 1 185 ? -13.634 5.728 -3.755 1.00 95.81 185 CYS A CA 1
ATOM 1490 C C . CYS A 1 185 ? -13.208 7.076 -4.362 1.00 95.81 185 CYS A C 1
ATOM 1492 O O . CYS A 1 185 ? -12.349 7.080 -5.242 1.00 95.81 185 CYS A O 1
ATOM 1494 N N . ASP A 1 186 ? -13.720 8.209 -3.876 1.00 93.06 186 ASP A N 1
ATOM 1495 C CA . ASP A 1 186 ? -13.342 9.537 -4.384 1.00 93.06 186 ASP A CA 1
ATOM 1496 C C . ASP A 1 186 ? -11.899 9.920 -4.016 1.00 93.06 186 ASP A C 1
ATOM 1498 O O . ASP A 1 186 ? -11.276 10.752 -4.670 1.00 93.06 186 ASP A O 1
ATOM 1502 N N . HIS A 1 187 ? -11.327 9.260 -3.005 1.00 91.00 187 HIS A N 1
ATOM 1503 C CA . HIS A 1 187 ? -9.936 9.443 -2.585 1.00 91.00 187 HIS A CA 1
ATOM 1504 C C . HIS A 1 187 ? -8.958 8.487 -3.288 1.00 91.00 187 HIS A C 1
ATOM 1506 O O . HIS A 1 187 ? -7.768 8.462 -2.960 1.00 91.00 187 HIS A O 1
ATOM 1512 N N . VAL A 1 188 ? -9.444 7.663 -4.221 1.00 92.81 188 VAL A N 1
ATOM 1513 C CA . VAL A 1 188 ? -8.620 6.753 -5.022 1.00 92.81 188 VAL A CA 1
ATOM 1514 C C . VAL A 1 188 ? -8.390 7.385 -6.387 1.00 92.81 188 VAL A C 1
ATOM 1516 O O . VAL A 1 188 ? -9.289 7.443 -7.224 1.00 92.81 188 VAL A O 1
ATOM 1519 N N . ILE A 1 189 ? -7.158 7.833 -6.604 1.00 93.69 189 ILE A N 1
ATOM 1520 C CA . ILE A 1 189 ? -6.716 8.472 -7.845 1.00 93.69 189 ILE A CA 1
ATOM 1521 C C . ILE A 1 189 ? -5.854 7.517 -8.687 1.00 93.69 189 ILE A C 1
ATOM 1523 O O . ILE A 1 189 ? -5.254 6.596 -8.120 1.00 93.69 189 ILE A O 1
ATOM 1527 N N . PRO A 1 190 ? -5.749 7.747 -10.010 1.00 95.88 190 PRO A N 1
ATOM 1528 C CA . PRO A 1 190 ? -4.833 7.009 -10.878 1.00 95.88 190 PRO A CA 1
ATOM 1529 C C . PRO A 1 190 ? -3.383 7.068 -10.391 1.00 95.88 190 PRO A C 1
ATOM 1531 O O . PRO A 1 190 ? -2.943 8.060 -9.792 1.00 95.88 190 PRO A O 1
ATOM 1534 N N . LEU A 1 191 ? -2.614 6.020 -10.684 1.00 95.50 191 LEU A N 1
ATOM 1535 C CA . LEU A 1 191 ? -1.239 5.875 -10.218 1.00 95.50 191 LEU A CA 1
ATOM 1536 C C . LEU A 1 191 ? -0.338 7.029 -10.670 1.00 95.50 191 LEU A C 1
ATOM 1538 O O . LEU A 1 191 ? 0.457 7.522 -9.872 1.00 95.50 191 LEU A O 1
ATOM 1542 N N . ALA A 1 192 ? -0.471 7.488 -11.916 1.00 95.44 192 ALA A N 1
ATOM 1543 C CA . ALA A 1 192 ? 0.330 8.600 -12.426 1.00 95.44 192 ALA A CA 1
ATOM 1544 C C . ALA A 1 192 ? 0.100 9.876 -11.596 1.00 95.44 192 ALA A C 1
ATOM 1546 O O . ALA A 1 192 ? 1.057 10.472 -11.097 1.00 95.44 192 ALA A O 1
ATOM 1547 N N . SER A 1 193 ? -1.164 10.246 -11.359 1.00 95.25 193 SER A N 1
ATOM 1548 C CA . SER A 1 193 ? -1.528 11.390 -10.511 1.00 95.25 193 SER A CA 1
ATOM 1549 C C . SER A 1 193 ? -0.947 11.245 -9.110 1.00 95.25 193 SER A C 1
ATOM 1551 O O . SER A 1 193 ? -0.321 12.166 -8.591 1.00 95.25 193 SER A O 1
ATOM 1553 N N . ARG A 1 194 ? -1.050 10.048 -8.533 1.00 91.50 194 ARG A N 1
ATOM 1554 C CA . ARG A 1 194 ? -0.486 9.760 -7.216 1.00 91.50 194 ARG A CA 1
ATOM 1555 C C . ARG A 1 194 ? 1.033 9.911 -7.164 1.00 91.50 194 ARG A C 1
ATOM 1557 O O . ARG A 1 194 ? 1.563 10.461 -6.200 1.00 91.50 194 ARG A O 1
ATOM 1564 N N . LEU A 1 195 ? 1.750 9.391 -8.159 1.00 91.75 195 LEU A N 1
ATOM 1565 C CA . LEU A 1 195 ? 3.206 9.514 -8.234 1.00 91.75 195 LEU A CA 1
ATOM 1566 C C . LEU A 1 195 ? 3.622 10.986 -8.290 1.00 91.75 195 LEU A C 1
ATOM 1568 O O . LEU A 1 195 ? 4.602 11.361 -7.649 1.00 91.75 195 LEU A O 1
ATOM 1572 N N . LEU A 1 196 ? 2.860 11.824 -8.996 1.00 93.75 196 LEU A N 1
ATOM 1573 C CA . LEU A 1 196 ? 3.097 13.265 -9.050 1.00 93.75 196 LEU A CA 1
ATOM 1574 C C . LEU A 1 196 ? 2.798 13.954 -7.716 1.00 93.75 196 LEU A C 1
ATOM 1576 O O . LEU A 1 196 ? 3.632 14.731 -7.257 1.00 93.75 196 LEU A O 1
ATOM 1580 N N . GLU A 1 197 ? 1.674 13.643 -7.069 1.00 90.19 197 GLU A N 1
ATOM 1581 C CA . GLU A 1 197 ? 1.333 14.203 -5.753 1.00 90.19 197 GLU A CA 1
ATOM 1582 C C . GLU A 1 197 ? 2.383 13.860 -4.693 1.00 90.19 197 GLU A C 1
ATOM 1584 O O . GLU A 1 197 ? 2.755 14.699 -3.876 1.00 90.19 197 GLU A O 1
ATOM 1589 N N . GLN A 1 198 ? 2.887 12.624 -4.709 1.00 84.31 198 GLN A N 1
ATOM 1590 C CA . GLN A 1 198 ? 3.776 12.135 -3.661 1.00 84.31 198 GLN A CA 1
ATOM 1591 C C . GLN A 1 198 ? 5.263 12.400 -3.949 1.00 84.31 198 GLN A C 1
ATOM 1593 O O . GLN A 1 198 ? 6.053 12.578 -3.020 1.00 84.31 198 GLN A O 1
ATOM 1598 N N . TYR A 1 199 ? 5.664 12.387 -5.222 1.00 87.38 199 TYR A N 1
ATOM 1599 C CA . TYR A 1 199 ? 7.068 12.381 -5.639 1.00 87.38 199 TYR A CA 1
ATOM 1600 C C . TYR A 1 199 ? 7.360 13.311 -6.823 1.00 87.38 199 TYR A C 1
ATOM 1602 O O . TYR A 1 199 ? 8.419 13.184 -7.433 1.00 87.38 199 TYR A O 1
ATOM 1610 N N . GLY A 1 200 ? 6.476 14.252 -7.161 1.00 90.62 200 GLY A N 1
ATOM 1611 C CA . GLY A 1 200 ? 6.589 15.084 -8.365 1.00 90.62 200 GLY A CA 1
ATOM 1612 C C . GLY A 1 200 ? 7.938 15.794 -8.549 1.00 90.62 200 GLY A C 1
ATOM 1613 O O . GLY A 1 200 ? 8.427 15.858 -9.679 1.00 90.62 200 GLY A O 1
ATOM 1614 N N . ASP A 1 201 ? 8.565 16.254 -7.464 1.00 93.00 201 ASP A N 1
ATOM 1615 C CA . ASP A 1 201 ? 9.888 16.910 -7.472 1.00 93.00 201 ASP A CA 1
ATOM 1616 C C . ASP A 1 201 ? 11.067 15.922 -7.551 1.00 93.00 201 ASP A C 1
ATOM 1618 O O . ASP A 1 201 ? 12.219 16.297 -7.772 1.00 93.00 201 ASP A O 1
ATOM 1622 N N . GLN A 1 202 ? 10.789 14.635 -7.348 1.00 90.88 202 GLN A N 1
ATOM 1623 C CA . GLN A 1 202 ? 11.761 13.543 -7.338 1.00 90.88 202 GLN A CA 1
ATOM 1624 C C . GLN A 1 202 ? 11.740 12.715 -8.629 1.00 90.88 202 GLN A C 1
ATOM 1626 O O . GLN A 1 202 ? 12.599 11.847 -8.785 1.00 90.88 202 GLN A O 1
ATOM 1631 N N . ILE A 1 203 ? 10.802 12.984 -9.542 1.00 95.69 203 ILE A N 1
ATOM 1632 C CA . ILE A 1 203 ? 10.650 12.314 -10.839 1.00 95.69 203 ILE A CA 1
ATOM 1633 C C . ILE A 1 203 ? 11.259 13.201 -11.930 1.00 95.69 203 ILE A C 1
ATOM 1635 O O . ILE A 1 203 ? 10.771 14.308 -12.172 1.00 95.69 203 ILE A O 1
ATOM 1639 N N . ALA A 1 204 ? 12.321 12.723 -12.586 1.00 97.44 204 ALA A N 1
ATOM 1640 C CA . ALA A 1 204 ? 13.033 13.503 -13.601 1.00 97.44 204 ALA A CA 1
ATOM 1641 C C . ALA A 1 204 ? 12.320 13.521 -14.964 1.00 97.44 204 ALA A C 1
ATOM 1643 O O . ALA A 1 204 ? 12.354 14.538 -15.651 1.00 97.44 204 ALA A O 1
ATOM 1644 N N . ASP A 1 205 ? 11.667 12.421 -15.339 1.00 97.50 205 ASP A N 1
ATOM 1645 C CA . ASP A 1 205 ? 10.936 12.279 -16.599 1.00 97.50 205 ASP A CA 1
ATOM 1646 C C . ASP A 1 205 ? 9.517 11.767 -16.322 1.00 97.50 205 ASP A C 1
ATOM 1648 O O . ASP A 1 205 ? 9.321 10.744 -15.664 1.00 97.50 205 ASP A O 1
ATOM 1652 N N . LYS A 1 206 ? 8.528 12.524 -16.801 1.00 97.56 206 LYS A N 1
ATOM 1653 C CA . LYS A 1 206 ? 7.094 12.328 -16.545 1.00 97.56 206 LYS A CA 1
ATOM 1654 C C . LYS A 1 206 ? 6.323 11.907 -17.804 1.00 97.56 206 LYS A C 1
ATOM 1656 O O . LYS A 1 206 ? 5.102 11.993 -17.816 1.00 97.56 206 LYS A O 1
ATOM 1661 N N . SER A 1 207 ? 7.028 11.530 -18.874 1.00 97.19 207 SER A N 1
ATOM 1662 C CA . SER A 1 207 ? 6.434 11.281 -20.196 1.00 97.19 207 SER A CA 1
ATOM 1663 C C . SER A 1 207 ? 5.656 9.967 -20.309 1.00 97.19 207 SER A C 1
ATOM 1665 O O . SER A 1 207 ? 4.665 9.925 -21.032 1.00 97.19 207 SER A O 1
ATOM 1667 N N . THR A 1 208 ? 6.070 8.916 -19.596 1.00 97.81 208 THR A N 1
ATOM 1668 C CA . THR A 1 208 ? 5.382 7.612 -19.545 1.00 97.81 208 THR A CA 1
ATOM 1669 C C . THR A 1 208 ? 5.383 7.059 -18.122 1.00 97.81 208 THR A C 1
ATOM 1671 O O . THR A 1 208 ? 6.208 7.472 -17.296 1.00 97.81 208 THR A O 1
ATOM 1674 N N . MET A 1 209 ? 4.514 6.087 -17.821 1.00 97.19 209 MET A N 1
ATOM 1675 C CA . MET A 1 209 ? 4.516 5.423 -16.511 1.00 97.19 209 MET A CA 1
ATOM 1676 C C . MET A 1 209 ? 5.878 4.781 -16.189 1.00 97.19 209 MET A C 1
ATOM 1678 O O . MET A 1 209 ? 6.367 4.884 -15.060 1.00 97.19 209 MET A O 1
ATOM 1682 N N . ALA A 1 210 ? 6.538 4.187 -17.192 1.00 97.50 210 ALA A N 1
ATOM 1683 C CA . ALA A 1 210 ? 7.880 3.624 -17.046 1.00 97.50 210 ALA A CA 1
ATOM 1684 C C . ALA A 1 210 ? 8.900 4.693 -16.633 1.00 97.50 210 ALA A C 1
ATOM 1686 O O . ALA A 1 210 ? 9.657 4.495 -15.680 1.00 97.50 210 ALA A O 1
ATOM 1687 N N . LYS A 1 211 ? 8.891 5.860 -17.291 1.00 97.94 211 LYS A N 1
ATOM 1688 C CA . LYS A 1 211 ? 9.783 6.979 -16.954 1.00 97.94 211 LYS A CA 1
ATOM 1689 C C . LYS A 1 211 ? 9.491 7.569 -15.583 1.00 97.94 211 LYS A C 1
ATOM 1691 O O . LYS A 1 211 ? 10.432 7.823 -14.825 1.00 97.94 211 LYS A O 1
ATOM 1696 N N . MET A 1 212 ? 8.214 7.700 -15.229 1.00 97.44 212 MET A N 1
ATOM 1697 C CA . MET A 1 212 ? 7.804 8.211 -13.924 1.00 97.44 212 MET A CA 1
ATOM 1698 C C . MET A 1 212 ? 8.341 7.347 -12.788 1.00 97.44 212 MET A C 1
ATOM 1700 O O . MET A 1 212 ? 8.908 7.876 -11.834 1.00 97.44 212 MET A O 1
ATOM 1704 N N . VAL A 1 213 ? 8.216 6.022 -12.890 1.00 95.12 213 VAL A N 1
ATOM 1705 C CA . VAL A 1 213 ? 8.747 5.102 -11.874 1.00 95.12 213 VAL A CA 1
ATOM 1706 C C . VAL A 1 213 ? 10.271 4.999 -11.963 1.00 95.12 213 VAL A C 1
ATOM 1708 O O . VAL A 1 213 ? 10.957 5.071 -10.941 1.00 95.12 213 VAL A O 1
ATOM 1711 N N . GLY A 1 214 ? 10.809 4.868 -13.176 1.00 95.94 214 GLY A N 1
ATOM 1712 C CA . GLY A 1 214 ? 12.224 4.605 -13.425 1.00 95.94 214 GLY A CA 1
ATOM 1713 C C . GLY A 1 214 ? 13.162 5.756 -13.098 1.00 95.94 214 GLY A C 1
ATOM 1714 O O . GLY A 1 214 ? 14.320 5.521 -12.751 1.00 95.94 214 GLY A O 1
ATOM 1715 N N . THR A 1 215 ? 12.658 6.989 -13.140 1.00 96.62 215 THR A N 1
ATOM 1716 C CA . THR A 1 215 ? 13.422 8.193 -12.791 1.00 96.62 215 THR A CA 1
ATOM 1717 C C . THR A 1 215 ? 13.072 8.762 -11.414 1.00 96.62 215 THR A C 1
ATOM 1719 O O . THR A 1 215 ? 13.592 9.814 -11.038 1.00 96.62 215 THR A O 1
ATOM 1722 N N . ASN A 1 216 ? 12.229 8.073 -10.635 1.00 93.62 216 ASN A N 1
ATOM 1723 C CA . ASN A 1 216 ? 11.868 8.499 -9.288 1.00 93.62 216 ASN A CA 1
ATOM 1724 C C . ASN A 1 216 ? 13.014 8.246 -8.295 1.00 93.62 216 ASN A C 1
ATOM 1726 O O . ASN A 1 216 ? 13.314 7.104 -7.925 1.00 93.62 216 ASN A O 1
ATOM 1730 N N . LYS A 1 217 ? 13.626 9.322 -7.787 1.00 88.88 217 LYS A N 1
ATOM 1731 C CA . LYS A 1 217 ? 14.717 9.242 -6.800 1.00 88.88 217 LYS A CA 1
ATOM 1732 C C . LYS A 1 217 ? 14.319 8.492 -5.528 1.00 88.88 217 LYS A C 1
ATOM 1734 O O . LYS A 1 217 ? 15.162 7.769 -4.992 1.00 88.88 217 LYS A O 1
ATOM 1739 N N . ALA A 1 218 ? 13.057 8.573 -5.097 1.00 83.00 218 ALA A N 1
ATOM 1740 C CA . ALA A 1 218 ? 12.559 7.858 -3.919 1.00 83.00 218 ALA A CA 1
ATOM 1741 C C . ALA A 1 218 ? 12.615 6.327 -4.074 1.00 83.00 218 ALA A C 1
ATOM 1743 O O . ALA A 1 218 ? 12.666 5.602 -3.081 1.00 83.00 218 ALA A O 1
ATOM 1744 N N . TYR A 1 219 ? 12.627 5.830 -5.313 1.00 84.81 219 TYR A N 1
ATOM 1745 C CA . TYR A 1 219 ? 12.660 4.403 -5.644 1.00 84.81 219 TYR A CA 1
ATOM 1746 C C . TYR A 1 219 ? 14.049 3.915 -6.063 1.00 84.81 219 TYR A C 1
ATOM 1748 O O . TYR A 1 219 ? 14.296 2.712 -6.150 1.00 84.81 219 TYR A O 1
ATOM 1756 N N . SER A 1 220 ? 14.994 4.832 -6.266 1.00 84.56 220 SER A N 1
ATOM 1757 C CA . SER A 1 220 ? 16.305 4.534 -6.844 1.00 84.56 220 SER A CA 1
ATOM 1758 C C . SER A 1 220 ? 17.138 3.519 -6.052 1.00 84.56 220 SER A C 1
ATOM 1760 O O . SER A 1 220 ? 18.015 2.880 -6.623 1.00 84.56 220 SER A O 1
ATOM 1762 N N . MET A 1 221 ? 16.896 3.340 -4.754 1.00 83.00 221 MET A N 1
ATOM 1763 C CA . MET A 1 221 ? 17.728 2.481 -3.902 1.00 83.00 221 MET A CA 1
ATOM 1764 C C . MET A 1 221 ? 17.201 1.049 -3.748 1.00 83.00 221 MET A C 1
ATOM 1766 O O . MET A 1 221 ? 17.860 0.230 -3.106 1.00 83.00 221 MET A O 1
ATOM 1770 N N . ALA A 1 222 ? 16.042 0.719 -4.325 1.00 83.44 222 ALA A N 1
ATOM 1771 C CA . ALA A 1 222 ? 15.509 -0.636 -4.249 1.00 83.44 222 ALA A CA 1
ATOM 1772 C C . ALA A 1 222 ? 16.303 -1.579 -5.161 1.00 83.44 222 ALA A C 1
ATOM 1774 O O . ALA A 1 222 ? 16.379 -1.375 -6.375 1.00 83.44 222 ALA A O 1
ATOM 1775 N N . ARG A 1 223 ? 16.889 -2.622 -4.573 1.00 84.69 223 ARG A N 1
ATOM 1776 C CA . ARG A 1 223 ? 17.622 -3.661 -5.302 1.00 84.69 223 ARG A CA 1
ATOM 1777 C C . ARG A 1 223 ? 16.682 -4.747 -5.798 1.00 84.69 223 ARG A C 1
ATOM 1779 O O . ARG A 1 223 ? 15.728 -5.104 -5.107 1.00 84.69 223 ARG A O 1
ATOM 1786 N N . THR A 1 224 ? 16.982 -5.298 -6.965 1.00 86.94 224 THR A N 1
ATOM 1787 C CA . THR A 1 224 ? 16.279 -6.470 -7.483 1.00 86.94 224 THR A CA 1
ATOM 1788 C C . THR A 1 224 ? 16.647 -7.692 -6.634 1.00 86.94 224 THR A C 1
ATOM 1790 O O . THR A 1 224 ? 17.838 -7.986 -6.482 1.00 86.94 224 THR A O 1
ATOM 1793 N N . PRO A 1 225 ? 15.665 -8.407 -6.056 1.00 81.88 225 PRO A N 1
ATOM 1794 C CA . PRO A 1 225 ? 15.930 -9.572 -5.223 1.00 81.88 225 PRO A CA 1
ATOM 1795 C C . PRO A 1 225 ? 16.309 -10.773 -6.102 1.00 81.88 225 PRO A C 1
ATOM 1797 O O . PRO A 1 225 ? 15.448 -11.471 -6.632 1.00 81.88 225 PRO A O 1
ATOM 1800 N N . VAL A 1 226 ? 17.611 -11.016 -6.257 1.00 80.19 226 VAL A N 1
ATOM 1801 C CA . VAL A 1 226 ? 18.157 -12.196 -6.945 1.00 80.19 226 VAL A CA 1
ATOM 1802 C C . VAL A 1 226 ? 19.155 -12.946 -6.072 1.00 80.19 226 VAL A C 1
ATOM 1804 O O . VAL A 1 226 ? 19.979 -12.339 -5.385 1.00 80.19 226 VAL A O 1
ATOM 1807 N N . LEU A 1 227 ? 19.093 -14.275 -6.126 1.00 78.56 227 LEU A N 1
ATOM 1808 C CA . LEU A 1 227 ? 20.132 -15.180 -5.654 1.00 78.56 227 LEU A CA 1
ATOM 1809 C C . LEU A 1 227 ? 21.129 -15.378 -6.786 1.00 78.56 227 LEU A C 1
ATOM 1811 O O . LEU A 1 227 ? 20.761 -15.844 -7.859 1.00 78.56 227 LEU A O 1
ATOM 1815 N N . ARG A 1 228 ? 22.392 -15.038 -6.543 1.00 77.06 228 ARG A N 1
ATOM 1816 C CA . ARG A 1 228 ? 23.479 -15.295 -7.491 1.00 77.06 228 ARG A CA 1
ATOM 1817 C C . ARG A 1 228 ? 24.263 -16.520 -7.041 1.00 77.06 228 ARG A C 1
ATOM 1819 O O . ARG A 1 228 ? 24.678 -16.586 -5.884 1.00 77.06 228 ARG A O 1
ATOM 1826 N N . SER A 1 229 ? 24.477 -17.456 -7.956 1.00 71.75 229 SER A N 1
ATOM 1827 C CA . SER A 1 229 ? 25.313 -18.642 -7.785 1.00 71.75 229 SER A CA 1
ATOM 1828 C C . SER A 1 229 ? 26.337 -18.737 -8.930 1.00 71.75 229 SER A C 1
ATOM 1830 O O . SER A 1 229 ? 26.236 -18.004 -9.917 1.00 71.75 229 SER A O 1
ATOM 1832 N N . PRO A 1 230 ? 27.337 -19.633 -8.845 1.00 71.81 230 PRO A N 1
ATOM 1833 C CA . PRO A 1 230 ? 28.267 -19.874 -9.952 1.00 71.81 230 PRO A CA 1
ATOM 1834 C C . PRO A 1 230 ? 27.587 -20.310 -11.262 1.00 71.81 230 PRO A C 1
ATOM 1836 O O . PRO A 1 230 ? 28.173 -20.153 -12.329 1.00 71.81 230 PRO A O 1
ATOM 1839 N N . GLN A 1 231 ? 26.370 -20.858 -11.188 1.00 66.94 231 GLN A N 1
ATOM 1840 C CA . GLN A 1 231 ? 25.587 -21.331 -12.332 1.00 66.94 231 GLN A CA 1
ATOM 1841 C C . GLN A 1 231 ? 24.711 -20.233 -12.965 1.00 66.94 231 GLN A C 1
ATOM 1843 O O . GLN A 1 231 ? 24.107 -20.480 -14.006 1.00 66.94 231 GLN A O 1
ATOM 1848 N N . GLY A 1 232 ? 24.642 -19.037 -12.368 1.00 69.88 232 GLY A N 1
ATOM 1849 C CA . GLY A 1 232 ? 23.812 -17.924 -12.837 1.00 69.88 232 GLY A CA 1
ATOM 1850 C C . GLY A 1 232 ? 23.015 -17.263 -11.712 1.00 69.88 232 GLY A C 1
ATOM 1851 O O . GLY A 1 232 ? 23.298 -17.462 -10.530 1.00 69.88 232 GLY A O 1
ATOM 1852 N N . ALA A 1 233 ? 22.001 -16.475 -12.065 1.00 68.94 233 ALA A N 1
ATOM 1853 C CA . ALA A 1 233 ? 21.088 -15.867 -11.101 1.00 68.94 233 ALA A CA 1
ATOM 1854 C C . ALA A 1 233 ? 19.686 -16.482 -11.165 1.00 68.94 233 ALA A C 1
ATOM 1856 O O . ALA A 1 233 ? 19.149 -16.740 -12.239 1.00 68.94 233 ALA A O 1
ATOM 1857 N N . ALA A 1 234 ? 19.056 -16.655 -10.009 1.00 65.75 234 ALA A N 1
ATOM 1858 C CA . ALA A 1 234 ? 17.643 -16.994 -9.878 1.00 65.75 234 ALA A CA 1
ATOM 1859 C C . ALA A 1 234 ? 16.933 -15.928 -9.031 1.00 65.75 234 ALA A C 1
ATOM 1861 O O . ALA A 1 234 ? 17.567 -15.225 -8.241 1.00 65.75 234 ALA A O 1
ATOM 1862 N N . LEU A 1 235 ? 15.617 -15.772 -9.192 1.00 60.81 235 LEU A N 1
ATOM 1863 C CA . LEU A 1 235 ? 14.843 -14.839 -8.372 1.00 60.81 235 LEU A CA 1
ATOM 1864 C C . LEU A 1 235 ? 14.921 -15.260 -6.894 1.00 60.81 235 LEU A C 1
ATOM 1866 O O . LEU A 1 235 ? 14.667 -16.413 -6.556 1.00 60.81 235 LEU A O 1
ATOM 1870 N N . LEU A 1 236 ? 15.241 -14.317 -6.009 1.00 57.03 236 LEU A N 1
ATOM 1871 C CA . LEU A 1 236 ? 15.086 -14.506 -4.570 1.00 57.03 236 LEU A CA 1
ATOM 1872 C C . LEU A 1 236 ? 13.629 -14.209 -4.231 1.00 57.03 236 LEU A C 1
ATOM 1874 O O . LEU A 1 236 ? 13.085 -13.203 -4.690 1.00 57.03 236 LEU A O 1
ATOM 1878 N N . LYS A 1 237 ? 13.006 -15.071 -3.424 1.00 49.56 237 LYS A N 1
ATOM 1879 C CA . LYS A 1 237 ? 11.658 -14.855 -2.892 1.00 49.56 237 LYS A CA 1
ATOM 1880 C C . LYS A 1 237 ? 11.495 -13.398 -2.449 1.00 49.56 237 LYS A C 1
ATOM 1882 O O . LYS A 1 237 ? 12.141 -12.954 -1.503 1.00 49.56 237 LYS A O 1
ATOM 1887 N N . CYS A 1 238 ? 10.667 -12.632 -3.158 1.00 44.19 238 CYS A N 1
ATOM 1888 C CA . CYS A 1 238 ? 10.393 -11.259 -2.763 1.00 44.19 238 CYS A CA 1
ATOM 1889 C C . CYS A 1 238 ? 9.436 -11.302 -1.571 1.00 44.19 238 CYS A C 1
ATOM 1891 O O . CYS A 1 238 ? 8.232 -11.513 -1.736 1.00 44.19 238 CYS A O 1
ATOM 1893 N N . ASP A 1 239 ? 9.971 -11.100 -0.366 1.00 41.91 239 ASP A N 1
ATOM 1894 C CA . ASP A 1 239 ? 9.201 -11.119 0.886 1.00 41.91 239 ASP A CA 1
ATOM 1895 C C . ASP A 1 239 ? 8.087 -10.051 0.935 1.00 41.91 239 ASP A C 1
ATOM 1897 O O . ASP A 1 239 ? 7.184 -10.142 1.761 1.00 41.91 239 ASP A O 1
ATOM 1901 N N . LEU A 1 240 ? 8.113 -9.062 0.030 1.00 37.38 240 LEU A N 1
ATOM 1902 C CA . LEU A 1 240 ? 7.093 -8.013 -0.096 1.00 37.38 240 LEU A CA 1
ATOM 1903 C C . LEU A 1 240 ? 5.898 -8.395 -0.984 1.00 37.38 240 LEU A C 1
ATOM 1905 O O . LEU A 1 240 ? 4.860 -7.746 -0.882 1.00 37.38 240 LEU A O 1
ATOM 1909 N N . CYS A 1 241 ? 6.023 -9.390 -1.870 1.00 38.44 241 CYS A N 1
ATOM 1910 C CA . CYS A 1 241 ? 4.947 -9.773 -2.798 1.00 38.44 241 CYS A CA 1
ATOM 1911 C C . CYS A 1 241 ? 4.694 -11.285 -2.891 1.00 38.44 241 CYS A C 1
ATOM 1913 O O . CYS A 1 241 ? 3.842 -11.709 -3.666 1.00 38.44 241 CYS A O 1
ATOM 1915 N N . GLY A 1 242 ? 5.425 -12.108 -2.132 1.00 31.92 242 GLY A N 1
ATOM 1916 C CA . GLY A 1 242 ? 5.228 -13.557 -2.109 1.00 31.92 242 GLY A CA 1
ATOM 1917 C C . GLY A 1 242 ? 5.612 -14.278 -3.406 1.00 31.92 242 GLY A C 1
ATOM 1918 O O . GLY A 1 242 ? 5.226 -15.430 -3.572 1.00 31.92 242 GLY A O 1
ATOM 1919 N N . ALA A 1 243 ? 6.364 -13.646 -4.317 1.00 31.41 243 ALA A N 1
ATOM 1920 C CA . ALA A 1 243 ? 6.823 -14.300 -5.544 1.00 31.41 243 ALA A CA 1
ATOM 1921 C C . ALA A 1 243 ? 7.745 -15.483 -5.201 1.00 31.41 243 ALA A C 1
ATOM 1923 O O . ALA A 1 243 ? 8.738 -15.311 -4.490 1.00 31.41 243 ALA A O 1
ATOM 1924 N N . VAL A 1 244 ? 7.392 -16.678 -5.682 1.00 29.86 244 VAL A N 1
ATOM 1925 C CA . VAL A 1 244 ? 8.104 -17.935 -5.425 1.00 29.86 244 VAL A CA 1
ATOM 1926 C C . VAL A 1 244 ? 8.992 -18.275 -6.618 1.00 29.86 244 VAL A C 1
ATOM 1928 O O . VAL A 1 244 ? 8.498 -18.500 -7.717 1.00 29.86 244 VAL A O 1
ATOM 1931 N N . ALA A 1 245 ? 10.291 -18.379 -6.361 1.00 29.31 245 ALA A N 1
ATOM 1932 C CA . ALA A 1 245 ? 11.174 -19.311 -7.045 1.00 29.31 245 ALA A CA 1
ATOM 1933 C C . ALA A 1 245 ? 12.075 -19.939 -5.969 1.00 29.31 245 ALA A C 1
ATOM 1935 O O . ALA A 1 245 ? 12.892 -19.265 -5.347 1.00 29.31 245 ALA A O 1
ATOM 1936 N N . VAL A 1 246 ? 11.832 -21.212 -5.687 1.00 29.17 246 VAL A N 1
ATOM 1937 C CA . VAL A 1 246 ? 12.707 -22.156 -4.968 1.00 29.17 246 VAL A CA 1
ATOM 1938 C C . VAL A 1 246 ? 12.650 -23.399 -5.873 1.00 29.17 246 VAL A C 1
ATOM 1940 O O . VAL A 1 246 ? 11.589 -23.666 -6.433 1.00 29.17 246 VAL A O 1
ATOM 1943 N N . ASP A 1 247 ? 13.723 -24.096 -6.224 1.00 23.27 247 ASP A N 1
ATOM 1944 C CA . ASP A 1 247 ? 14.886 -24.501 -5.440 1.00 23.27 247 ASP A CA 1
ATOM 1945 C C . ASP A 1 247 ? 16.194 -24.374 -6.248 1.00 23.27 247 ASP A C 1
ATO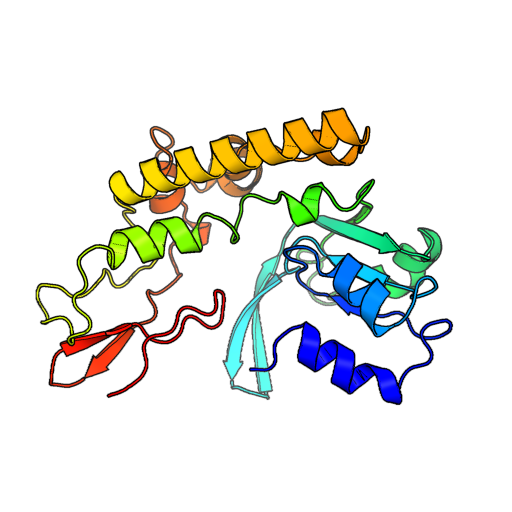M 1947 O O . ASP A 1 247 ? 16.182 -24.462 -7.478 1.00 23.27 247 ASP A O 1
ATOM 1951 N N . LEU A 1 248 ? 17.316 -24.159 -5.548 1.00 32.62 248 LEU A N 1
ATOM 1952 C CA . LEU A 1 248 ? 18.658 -24.469 -6.063 1.00 32.62 248 LEU A CA 1
ATOM 1953 C C . LEU A 1 248 ? 18.934 -25.964 -5.890 1.00 32.62 248 LEU A C 1
ATOM 1955 O O . LEU A 1 248 ? 18.593 -26.482 -4.802 1.00 32.62 248 LEU A O 1
#